Protein AF-A0A730X671-F1 (afdb_monomer_lite)

Organism: NCBI:txid224729

Structure (mmCIF, N/CA/C/O backbone):
data_AF-A0A730X671-F1
#
_entry.id   AF-A0A730X671-F1
#
loop_
_atom_site.group_PDB
_atom_site.id
_atom_site.type_symbol
_atom_site.label_atom_id
_atom_site.label_alt_id
_atom_site.label_comp_id
_atom_site.label_asym_id
_atom_site.label_entity_id
_atom_site.label_seq_id
_atom_site.pdbx_PDB_ins_code
_atom_site.Cartn_x
_atom_site.Cartn_y
_atom_site.Cartn_z
_atom_site.occupancy
_atom_site.B_iso_or_equiv
_atom_site.auth_seq_id
_atom_site.auth_comp_id
_atom_site.auth_asym_id
_atom_site.auth_atom_id
_atom_site.pdbx_PDB_model_num
ATOM 1 N N . MET A 1 1 ? 26.722 6.574 15.646 1.00 38.06 1 MET A N 1
ATOM 2 C CA . MET A 1 1 ? 25.380 6.967 16.122 1.00 38.06 1 MET A CA 1
ATOM 3 C C . MET A 1 1 ? 24.546 7.171 14.875 1.00 38.06 1 MET A C 1
ATOM 5 O O . MET A 1 1 ? 24.986 7.935 14.029 1.00 38.06 1 MET A O 1
ATOM 9 N N . ALA A 1 2 ? 23.473 6.404 14.680 1.00 45.44 2 ALA A N 1
ATOM 10 C CA . ALA A 1 2 ? 22.558 6.661 13.570 1.00 45.44 2 ALA A CA 1
ATOM 11 C C . ALA A 1 2 ? 21.804 7.958 13.884 1.00 45.44 2 ALA A C 1
ATOM 13 O O . ALA A 1 2 ? 21.352 8.116 15.020 1.00 45.44 2 ALA A O 1
ATOM 14 N N . ASP A 1 3 ? 21.725 8.879 12.923 1.00 49.62 3 ASP A N 1
ATOM 15 C CA . ASP A 1 3 ? 20.911 10.082 13.078 1.00 49.62 3 ASP A CA 1
ATOM 16 C C . ASP A 1 3 ? 19.475 9.681 13.447 1.00 49.62 3 ASP A C 1
ATOM 18 O O . ASP A 1 3 ? 18.953 8.701 12.899 1.00 49.62 3 ASP A O 1
ATOM 22 N N . PRO A 1 4 ? 18.834 10.389 14.393 1.00 60.22 4 PRO A N 1
ATOM 23 C CA . PRO A 1 4 ? 17.465 10.091 14.773 1.00 60.22 4 PRO A CA 1
ATOM 24 C C . PRO A 1 4 ? 16.571 10.195 13.537 1.00 60.22 4 PRO A C 1
ATOM 26 O O . PRO A 1 4 ? 16.551 11.207 12.836 1.00 60.22 4 PRO A O 1
ATOM 29 N N . PHE A 1 5 ? 15.851 9.112 13.256 1.00 73.19 5 PHE A N 1
ATOM 30 C CA . PHE A 1 5 ? 14.970 9.037 12.105 1.00 73.19 5 PHE A CA 1
ATOM 31 C C . PHE A 1 5 ? 13.842 10.070 12.235 1.00 73.19 5 PHE A C 1
ATOM 33 O O . PHE A 1 5 ? 13.062 10.024 13.188 1.00 73.19 5 PHE A O 1
ATOM 40 N N . ASN A 1 6 ? 13.767 11.014 11.291 1.00 85.38 6 ASN A N 1
ATOM 41 C CA . ASN A 1 6 ? 12.773 12.082 11.322 1.00 85.38 6 ASN A CA 1
ATOM 42 C C . ASN A 1 6 ? 11.422 11.589 10.777 1.00 85.38 6 ASN A C 1
ATOM 44 O O . ASN A 1 6 ? 11.300 11.257 9.599 1.00 85.38 6 ASN A O 1
ATOM 48 N N . LEU A 1 7 ? 10.410 11.572 11.647 1.00 89.50 7 LEU A N 1
ATOM 49 C CA . LEU A 1 7 ? 9.032 11.181 11.331 1.00 89.50 7 LEU A CA 1
ATOM 50 C C . LEU A 1 7 ? 8.119 12.367 10.980 1.00 89.50 7 LEU A C 1
ATOM 52 O O . LEU A 1 7 ? 6.929 12.173 10.729 1.00 89.50 7 LEU A O 1
ATOM 56 N N . GLN A 1 8 ? 8.643 13.591 10.966 1.00 91.00 8 GLN A N 1
ATOM 57 C CA . GLN A 1 8 ? 7.888 14.769 10.548 1.00 91.00 8 GLN A CA 1
ATOM 58 C C . GLN A 1 8 ? 7.665 14.756 9.034 1.00 91.00 8 GLN A C 1
ATOM 60 O O . GLN A 1 8 ? 8.547 14.380 8.259 1.00 91.00 8 GLN A O 1
ATOM 65 N N . THR A 1 9 ? 6.488 15.201 8.598 1.00 89.94 9 THR A N 1
ATOM 66 C CA . THR A 1 9 ? 6.191 15.359 7.173 1.00 89.94 9 THR A CA 1
ATOM 67 C C . THR A 1 9 ? 5.268 16.543 6.912 1.00 89.94 9 THR A C 1
ATOM 69 O O . THR A 1 9 ? 4.310 16.777 7.647 1.00 89.94 9 THR A O 1
ATOM 72 N N . ASP A 1 10 ? 5.513 17.238 5.803 1.00 89.62 10 ASP A N 1
ATOM 73 C CA . ASP A 1 10 ? 4.579 18.206 5.214 1.00 89.62 10 ASP A CA 1
ATOM 74 C C . ASP A 1 10 ? 3.848 17.621 3.987 1.00 89.62 10 ASP A C 1
ATOM 76 O O . ASP A 1 10 ? 3.115 18.316 3.277 1.00 89.62 10 ASP A O 1
ATOM 80 N N . VAL A 1 11 ? 4.035 16.324 3.707 1.00 91.81 11 VAL A N 1
ATOM 81 C CA . VAL A 1 11 ? 3.381 15.643 2.585 1.00 91.81 11 VAL A CA 1
ATOM 82 C C . VAL A 1 11 ? 1.897 15.464 2.887 1.00 91.81 11 VAL A C 1
ATOM 84 O O . VAL A 1 11 ? 1.502 14.628 3.698 1.00 91.81 11 VAL A O 1
ATOM 87 N N . VAL A 1 12 ? 1.063 16.222 2.174 1.00 93.00 12 VAL A N 1
ATOM 88 C CA . VAL A 1 12 ? -0.398 16.094 2.245 1.00 93.00 12 VAL A CA 1
ATOM 89 C C . VAL A 1 12 ? -0.876 14.890 1.444 1.00 93.00 12 VAL A C 1
ATOM 91 O O . VAL A 1 12 ? -1.649 14.090 1.948 1.00 93.00 12 VAL A O 1
ATOM 94 N N . ARG A 1 13 ? -0.433 14.740 0.195 1.00 95.81 13 ARG A N 1
ATOM 95 C CA . ARG A 1 13 ? -0.904 13.682 -0.709 1.00 95.81 13 ARG A CA 1
ATOM 96 C C . ARG A 1 13 ? -0.071 12.420 -0.521 1.00 95.81 13 ARG A C 1
ATOM 98 O O . ARG A 1 13 ? 1.065 12.385 -0.979 1.00 95.81 13 ARG A O 1
ATOM 105 N N . GLN A 1 14 ? -0.644 11.409 0.118 1.00 96.31 14 GLN A N 1
ATOM 106 C CA . GLN A 1 14 ? 0.055 10.180 0.491 1.00 96.31 14 GLN A CA 1
ATOM 107 C C . GLN A 1 14 ? -0.528 8.985 -0.261 1.00 96.31 14 GLN A C 1
ATOM 109 O O . GLN A 1 14 ? -1.747 8.847 -0.390 1.00 96.31 14 GLN A O 1
ATOM 114 N N . HIS A 1 15 ? 0.343 8.128 -0.788 1.00 97.12 15 HIS A N 1
ATOM 115 C CA . HIS A 1 15 ? -0.049 6.986 -1.614 1.00 97.12 15 HIS A CA 1
ATOM 116 C C . HIS A 1 15 ? -0.296 5.738 -0.758 1.00 97.12 15 HIS A C 1
ATOM 118 O O . HIS A 1 15 ? 0.513 5.387 0.104 1.00 97.12 15 HIS A O 1
ATOM 124 N N . THR A 1 16 ? -1.390 5.019 -1.020 1.00 96.94 16 THR A N 1
ATOM 125 C CA . THR A 1 16 ? -1.624 3.670 -0.474 1.00 96.94 16 THR A CA 1
ATOM 126 C C . THR A 1 16 ? -1.005 2.579 -1.334 1.00 96.94 16 THR A C 1
ATOM 128 O O . THR A 1 16 ? -0.690 1.507 -0.821 1.00 96.94 16 THR A O 1
ATOM 131 N N . VAL A 1 17 ? -0.754 2.865 -2.615 1.00 97.19 17 VAL A N 1
ATOM 132 C CA . VAL A 1 17 ? 0.096 2.056 -3.491 1.00 97.19 17 VAL A CA 1
ATOM 133 C C . VAL A 1 17 ? 1.206 2.945 -4.072 1.00 97.19 17 VAL A C 1
ATOM 135 O O . VAL A 1 17 ? 0.905 3.935 -4.741 1.00 97.19 17 VAL A O 1
ATOM 138 N N . PRO A 1 18 ? 2.492 2.625 -3.844 1.00 96.56 18 PRO A N 1
ATOM 139 C CA . PRO A 1 18 ? 3.619 3.442 -4.260 1.00 96.56 18 PRO A CA 1
ATOM 140 C C . PRO A 1 18 ? 3.627 3.737 -5.752 1.00 96.56 18 PRO A C 1
ATOM 142 O O . PRO A 1 18 ? 3.429 2.860 -6.599 1.00 96.56 18 PRO A O 1
ATOM 145 N N . ARG A 1 19 ? 3.992 4.973 -6.091 1.00 95.06 19 ARG A N 1
ATOM 146 C CA . ARG A 1 19 ? 4.094 5.421 -7.485 1.00 95.06 19 ARG A CA 1
ATOM 147 C C . ARG A 1 19 ? 5.056 4.577 -8.308 1.00 95.06 19 ARG A C 1
ATOM 149 O O . ARG A 1 19 ? 4.812 4.376 -9.495 1.00 95.06 19 ARG A O 1
ATOM 156 N N . PHE A 1 20 ? 6.158 4.115 -7.711 1.00 95.00 20 PHE A N 1
ATOM 157 C CA . PHE A 1 20 ? 7.135 3.298 -8.431 1.00 95.00 20 PHE A CA 1
ATOM 158 C C . PHE A 1 20 ? 6.507 1.979 -8.904 1.00 95.00 20 PHE A C 1
ATOM 160 O O . PHE A 1 20 ? 6.737 1.586 -10.042 1.00 95.00 20 PHE A O 1
ATOM 167 N N . LEU A 1 21 ? 5.639 1.369 -8.088 1.00 95.56 21 LEU A N 1
ATOM 168 C CA . LEU A 1 21 ? 4.920 0.153 -8.448 1.00 95.56 21 LEU A CA 1
ATOM 169 C C . LEU A 1 21 ? 3.882 0.435 -9.542 1.00 95.56 21 LEU A C 1
ATOM 171 O O . LEU A 1 21 ? 3.854 -0.243 -10.566 1.00 95.56 21 LEU A O 1
ATOM 175 N N . LEU A 1 22 ? 3.077 1.488 -9.368 1.00 95.69 22 LEU A N 1
ATOM 176 C CA . LEU A 1 22 ? 2.021 1.863 -10.315 1.00 95.69 22 LEU A CA 1
ATOM 177 C C . LEU A 1 22 ? 2.549 2.199 -11.716 1.00 95.69 22 LEU A C 1
ATOM 179 O O . LEU A 1 22 ? 1.872 1.943 -12.710 1.00 95.69 22 LEU A O 1
ATOM 183 N N . LYS A 1 23 ? 3.768 2.739 -11.828 1.00 93.88 23 LYS A N 1
ATOM 184 C CA . LYS A 1 23 ? 4.395 3.039 -13.126 1.00 93.88 23 LYS A CA 1
ATOM 185 C C . LYS A 1 23 ? 4.545 1.801 -14.017 1.00 93.88 23 LYS A C 1
ATOM 187 O O . LYS A 1 23 ? 4.442 1.941 -15.233 1.00 93.88 23 LYS A O 1
ATOM 192 N N . HIS A 1 24 ? 4.708 0.607 -13.448 1.00 92.31 24 HIS A N 1
ATOM 193 C CA . HIS A 1 24 ? 4.802 -0.637 -14.223 1.00 92.31 24 HIS A CA 1
ATOM 194 C C . HIS A 1 24 ? 3.478 -1.056 -14.880 1.00 92.31 24 HIS A C 1
ATOM 196 O O . HIS A 1 24 ? 3.492 -1.839 -15.823 1.00 92.31 24 HIS A O 1
ATOM 202 N N . PHE A 1 25 ? 2.352 -0.498 -14.432 1.00 93.00 25 PHE A N 1
ATOM 203 C CA . PHE A 1 25 ? 1.018 -0.736 -14.996 1.00 93.00 25 PHE A CA 1
ATOM 204 C C . PHE A 1 25 ? 0.551 0.403 -15.905 1.00 93.00 25 PHE A C 1
ATOM 206 O O . PHE A 1 25 ? -0.582 0.403 -16.388 1.00 93.00 25 PHE A O 1
ATOM 213 N N . SER A 1 26 ? 1.402 1.408 -16.109 1.00 93.12 26 SER A N 1
ATOM 214 C CA . SER A 1 26 ? 1.045 2.606 -16.850 1.00 93.12 26 SER A CA 1
ATOM 215 C C . SER A 1 26 ? 1.433 2.521 -18.321 1.00 93.12 26 SER A C 1
ATOM 217 O O . SER A 1 26 ? 2.448 1.937 -18.692 1.00 93.12 26 SER A O 1
ATOM 219 N N . THR A 1 27 ? 0.600 3.120 -19.165 1.00 89.69 27 THR A N 1
ATOM 220 C CA . THR A 1 27 ? 0.844 3.267 -20.601 1.00 89.69 27 THR A CA 1
ATOM 221 C C . THR A 1 27 ? 1.299 4.691 -20.920 1.00 89.69 27 THR A C 1
ATOM 223 O O . THR A 1 27 ? 0.815 5.631 -20.271 1.00 89.69 27 THR A O 1
ATOM 226 N N . PRO A 1 28 ? 2.136 4.893 -21.955 1.00 85.00 28 PRO A N 1
ATOM 227 C CA . PRO A 1 28 ? 2.472 6.229 -22.433 1.00 85.00 28 PRO A CA 1
ATOM 228 C C . PRO A 1 28 ? 1.210 7.044 -22.758 1.00 85.00 28 PRO A C 1
ATOM 230 O O . PRO A 1 28 ? 0.349 6.612 -23.523 1.00 85.00 28 PRO A O 1
ATOM 233 N N . GLY A 1 29 ? 1.082 8.227 -22.157 1.00 75.75 29 GLY A N 1
ATOM 234 C CA . GLY A 1 29 ? 0.035 9.197 -22.467 1.00 75.75 29 GLY A CA 1
ATOM 235 C C . GLY A 1 29 ? 0.514 10.281 -23.438 1.00 75.75 29 GLY A C 1
ATOM 236 O O . GLY A 1 29 ? 1.534 10.149 -24.109 1.00 75.75 29 GLY A O 1
ATOM 237 N N . LYS A 1 30 ? -0.212 11.407 -23.502 1.00 69.75 30 LYS A N 1
ATOM 238 C CA . LYS A 1 30 ? 0.247 12.586 -24.257 1.00 69.75 30 LYS A CA 1
ATOM 239 C C . LYS A 1 30 ? 1.490 13.191 -23.584 1.00 69.75 30 LYS A C 1
ATOM 241 O O . LYS A 1 30 ? 1.425 13.612 -22.426 1.00 69.75 30 LYS A O 1
ATOM 246 N N . GLY A 1 31 ? 2.597 13.284 -24.323 1.00 72.56 31 GLY A N 1
ATOM 247 C CA . GLY A 1 31 ? 3.866 13.834 -23.835 1.00 72.56 31 GLY A CA 1
ATOM 248 C C . GLY A 1 31 ? 4.578 12.897 -22.850 1.00 72.56 31 GLY A C 1
ATOM 249 O O . GLY A 1 31 ? 4.605 11.690 -23.047 1.00 72.56 31 GLY A O 1
ATOM 250 N N . LYS A 1 32 ? 5.154 13.448 -21.772 1.00 66.81 32 LYS A N 1
ATOM 251 C CA . LYS A 1 32 ? 5.876 12.669 -20.739 1.00 66.81 32 LYS A CA 1
ATOM 252 C C . LYS A 1 32 ? 4.963 12.027 -19.680 1.00 66.81 32 LYS A C 1
ATOM 254 O O . LYS A 1 32 ? 5.459 11.379 -18.762 1.00 66.81 32 LYS A O 1
ATOM 259 N N . ARG A 1 33 ? 3.645 12.247 -19.747 1.00 78.38 33 ARG A N 1
ATOM 260 C CA . ARG A 1 33 ? 2.709 11.780 -18.715 1.00 78.38 33 ARG A CA 1
ATOM 261 C C . ARG A 1 33 ? 2.331 10.322 -18.944 1.00 78.38 33 ARG A C 1
ATOM 263 O O . ARG A 1 33 ? 1.846 9.973 -20.014 1.00 78.38 33 ARG A O 1
ATOM 270 N N . GLN A 1 34 ? 2.503 9.508 -17.912 1.00 88.94 34 GLN A N 1
ATOM 271 C CA . GLN A 1 34 ? 2.020 8.133 -17.865 1.00 88.94 34 GLN A CA 1
ATOM 272 C C . GLN A 1 34 ? 0.527 8.104 -17.516 1.00 88.94 34 GLN A C 1
ATOM 274 O O . GLN A 1 34 ? 0.051 8.941 -16.744 1.00 88.94 34 GLN A O 1
ATOM 279 N N . ARG A 1 35 ? -0.216 7.151 -18.085 1.00 93.25 35 ARG A N 1
ATOM 280 C CA . ARG A 1 35 ? -1.648 6.957 -17.826 1.00 93.25 35 ARG A CA 1
ATOM 281 C C . ARG A 1 35 ? -1.941 5.568 -17.293 1.00 93.25 35 ARG A C 1
ATOM 283 O O . ARG A 1 35 ? -1.386 4.588 -17.775 1.00 93.25 35 ARG A O 1
ATOM 290 N N . LEU A 1 36 ? -2.863 5.514 -16.344 1.00 94.38 36 LEU A N 1
ATOM 291 C CA . LEU A 1 36 ? -3.504 4.304 -15.852 1.00 94.38 36 LEU A CA 1
ATOM 292 C C . LEU A 1 36 ? -4.968 4.322 -16.283 1.00 94.38 36 LEU A C 1
ATOM 294 O O . LEU A 1 36 ? -5.596 5.383 -16.317 1.00 94.38 36 LEU A O 1
ATOM 298 N N . TYR A 1 37 ? -5.512 3.146 -16.570 1.00 94.12 37 TYR A N 1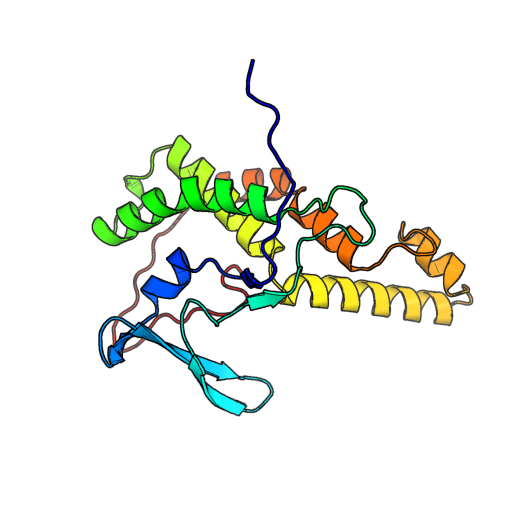
ATOM 299 C CA . TYR A 1 37 ? -6.940 2.954 -16.793 1.00 94.12 37 TYR A CA 1
ATOM 300 C C . TYR A 1 37 ? -7.470 2.100 -15.649 1.00 94.12 37 TYR A C 1
ATOM 302 O O . TYR A 1 37 ? -7.115 0.932 -15.525 1.00 94.12 37 TYR A O 1
ATOM 310 N N . ALA A 1 38 ? -8.260 2.722 -14.782 1.00 94.56 38 ALA A N 1
ATOM 311 C CA . ALA A 1 38 ? -8.816 2.098 -13.594 1.00 94.56 38 ALA A CA 1
ATOM 312 C C . ALA A 1 38 ? -10.284 1.736 -13.826 1.00 9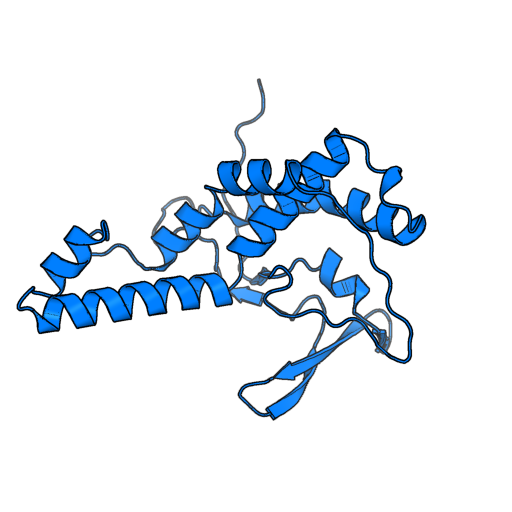4.56 38 ALA A C 1
ATOM 314 O O . ALA A 1 38 ? -10.993 2.407 -14.581 1.00 94.56 38 ALA A O 1
ATOM 315 N N . PHE A 1 39 ? -10.736 0.680 -13.157 1.00 95.81 39 PHE A N 1
ATOM 316 C CA . PHE A 1 39 ? -12.130 0.261 -13.145 1.00 95.81 39 PHE A CA 1
ATOM 317 C C . PHE A 1 39 ? -12.668 0.343 -11.720 1.00 95.81 39 PHE A C 1
ATOM 319 O O . PHE A 1 39 ? -12.191 -0.352 -10.823 1.00 95.81 39 PHE A O 1
ATOM 326 N N . ASP A 1 40 ? -13.652 1.211 -11.517 1.00 94.38 40 ASP A N 1
ATOM 327 C CA . ASP A 1 40 ? -14.377 1.321 -10.260 1.00 94.38 40 ASP A CA 1
ATOM 328 C C . ASP A 1 40 ? -15.421 0.201 -10.202 1.00 94.38 40 ASP A C 1
ATOM 330 O O . ASP A 1 40 ? -16.418 0.229 -10.927 1.00 94.38 40 ASP A O 1
ATOM 334 N N . LYS A 1 41 ? -15.176 -0.796 -9.345 1.00 93.12 41 LYS A N 1
ATOM 335 C CA . LYS A 1 41 ? -16.077 -1.942 -9.168 1.00 93.12 41 LYS A CA 1
ATOM 336 C C . LYS A 1 41 ? -17.422 -1.546 -8.556 1.00 93.12 41 LYS A C 1
ATOM 338 O O . LYS A 1 41 ? -18.411 -2.203 -8.856 1.00 93.12 41 LYS A O 1
ATOM 343 N N . ALA A 1 42 ? -17.463 -0.516 -7.711 1.00 91.62 42 ALA A N 1
ATOM 344 C CA . ALA A 1 42 ? -18.686 -0.086 -7.038 1.00 91.62 42 ALA A CA 1
ATOM 345 C C . ALA A 1 42 ? -19.575 0.732 -7.983 1.00 91.62 42 ALA A C 1
ATOM 347 O O . ALA A 1 42 ? -20.776 0.494 -8.065 1.00 91.62 42 ALA A O 1
ATOM 348 N N . ALA A 1 43 ? -18.980 1.655 -8.744 1.00 94.38 43 ALA A N 1
ATOM 349 C CA . ALA A 1 43 ? -19.702 2.468 -9.725 1.00 94.38 43 ALA A CA 1
ATOM 350 C C . ALA A 1 43 ? -19.865 1.788 -11.099 1.00 94.38 43 ALA A C 1
ATOM 352 O O . ALA A 1 43 ? -20.532 2.336 -11.975 1.00 94.38 43 ALA A O 1
ATOM 353 N N . GLY A 1 44 ? -19.225 0.636 -11.321 1.00 96.56 44 GLY A N 1
ATOM 354 C CA . GLY A 1 44 ? -19.287 -0.114 -12.578 1.00 96.56 44 GLY A CA 1
ATOM 355 C C . GLY A 1 44 ? -18.713 0.637 -13.783 1.00 96.56 44 GLY A C 1
ATOM 356 O O . GLY A 1 44 ? -19.168 0.425 -14.907 1.00 96.56 44 GLY A O 1
ATOM 357 N N . ARG A 1 45 ? -17.744 1.543 -13.577 1.00 96.69 45 ARG A N 1
ATOM 358 C CA . ARG A 1 45 ? -17.237 2.437 -14.635 1.00 96.69 45 ARG A CA 1
ATOM 359 C C . ARG A 1 45 ? -15.718 2.436 -14.751 1.00 96.69 45 ARG A C 1
ATOM 361 O O . ARG A 1 45 ? -14.996 2.418 -13.756 1.00 96.69 45 ARG A O 1
ATOM 368 N N . ALA A 1 46 ? -15.235 2.552 -15.986 1.00 96.19 46 ALA A N 1
ATOM 369 C CA . ALA A 1 46 ? -13.826 2.791 -16.276 1.00 96.19 46 ALA A CA 1
ATOM 370 C C . ALA A 1 46 ? -13.503 4.294 -16.265 1.00 96.19 46 ALA A C 1
ATOM 372 O O . ALA A 1 46 ? -14.320 5.123 -16.672 1.00 96.19 46 ALA A O 1
ATOM 373 N N . TYR A 1 47 ? -12.299 4.656 -15.828 1.00 95.00 47 TYR A N 1
ATOM 374 C CA . TYR A 1 47 ? -11.791 6.025 -15.887 1.00 95.00 47 TYR A CA 1
ATOM 375 C C . TYR A 1 47 ? -10.270 6.048 -16.060 1.00 95.00 47 TYR A C 1
ATOM 377 O O . TYR A 1 47 ? -9.563 5.108 -15.701 1.00 95.00 47 TYR A O 1
ATOM 385 N N . ALA A 1 48 ? -9.754 7.138 -16.627 1.00 93.69 48 ALA A N 1
ATOM 386 C CA . ALA A 1 48 ? -8.317 7.357 -16.745 1.00 93.69 48 ALA A CA 1
ATOM 387 C C . ALA A 1 48 ? -7.787 8.113 -15.518 1.00 93.69 48 ALA A C 1
ATOM 389 O O . ALA A 1 48 ? -8.422 9.051 -15.039 1.00 93.69 48 ALA A O 1
ATOM 390 N N . THR A 1 49 ? -6.605 7.734 -15.043 1.00 94.19 49 THR A N 1
ATOM 391 C CA . THR A 1 49 ? -5.875 8.406 -13.959 1.00 94.19 49 THR A CA 1
ATOM 392 C C . THR A 1 49 ? -4.367 8.380 -14.243 1.00 94.19 49 THR A C 1
ATOM 394 O O . THR A 1 49 ? -3.931 7.954 -15.318 1.00 94.19 49 THR A O 1
ATOM 397 N N . THR A 1 50 ? -3.550 8.870 -13.318 1.00 94.44 50 THR A N 1
ATOM 398 C CA . THR A 1 50 ? -2.085 8.858 -13.404 1.00 94.44 50 THR A CA 1
ATOM 399 C C . THR A 1 50 ? -1.497 8.118 -12.201 1.00 94.44 50 THR A C 1
ATOM 401 O O . THR A 1 50 ? -2.155 8.042 -11.164 1.00 94.44 50 THR A O 1
ATOM 404 N N . PRO A 1 51 ? -0.259 7.598 -12.279 1.00 94.31 51 PRO A N 1
ATOM 405 C CA . PRO A 1 51 ? 0.426 7.075 -11.096 1.00 94.31 51 PRO A CA 1
ATOM 406 C C . PRO A 1 51 ? 0.546 8.102 -9.960 1.00 94.31 51 PRO A C 1
ATOM 408 O O . PRO A 1 51 ? 0.557 7.718 -8.798 1.00 94.31 51 PRO A O 1
ATOM 411 N N . ASP A 1 52 ? 0.617 9.400 -10.276 1.00 93.38 52 ASP A N 1
ATOM 412 C CA . ASP A 1 52 ? 0.697 10.462 -9.267 1.00 93.38 52 ASP A CA 1
ATOM 413 C C . ASP A 1 52 ? -0.641 10.703 -8.551 1.00 93.38 52 ASP A C 1
ATOM 415 O O . ASP A 1 52 ? -0.634 11.128 -7.399 1.00 93.38 52 ASP A O 1
ATOM 419 N N . ASP A 1 53 ? -1.774 10.396 -9.191 1.00 94.31 53 ASP A N 1
ATOM 420 C CA . ASP A 1 53 ? -3.115 10.651 -8.650 1.00 94.31 53 ASP A CA 1
ATOM 421 C C . ASP A 1 53 ? -3.847 9.397 -8.159 1.00 94.31 53 ASP A C 1
ATOM 423 O O . ASP A 1 53 ? -4.765 9.491 -7.344 1.00 94.31 53 ASP A O 1
ATOM 427 N N . ALA A 1 54 ? -3.454 8.218 -8.632 1.00 93.69 54 ALA A N 1
ATOM 428 C CA . ALA A 1 54 ? -4.063 6.960 -8.235 1.00 93.69 54 ALA A CA 1
ATOM 429 C C . ALA A 1 54 ? -3.711 6.593 -6.789 1.00 93.69 54 ALA A C 1
ATOM 431 O O . ALA A 1 54 ? -2.569 6.740 -6.357 1.00 93.69 54 ALA A O 1
ATOM 432 N N . THR A 1 55 ? -4.684 6.036 -6.061 1.00 93.56 55 THR A N 1
ATOM 433 C CA . THR A 1 55 ? -4.501 5.510 -4.693 1.00 93.56 55 THR A CA 1
ATOM 434 C C . THR A 1 55 ? -3.986 6.554 -3.688 1.00 93.56 55 THR A C 1
ATOM 436 O O . THR A 1 55 ? -3.294 6.223 -2.731 1.00 93.56 55 THR A O 1
ATOM 439 N N . VAL A 1 56 ? -4.303 7.833 -3.910 1.00 95.88 56 VAL A N 1
ATOM 440 C CA . VAL A 1 56 ? -3.887 8.938 -3.036 1.00 95.88 56 VAL A CA 1
ATOM 441 C C . VAL A 1 56 ? -4.952 9.245 -1.995 1.00 95.88 56 VAL A C 1
ATOM 443 O O . VAL A 1 56 ? -6.140 9.325 -2.312 1.00 95.88 56 VAL A O 1
ATOM 446 N N . ARG A 1 57 ? -4.509 9.501 -0.764 1.00 94.75 57 ARG A N 1
ATOM 447 C CA . ARG A 1 57 ? -5.322 10.035 0.329 1.00 94.75 57 ARG A CA 1
ATOM 448 C C . ARG A 1 57 ? -4.588 11.172 1.026 1.00 94.75 57 ARG A C 1
ATOM 450 O O . ARG A 1 57 ? -3.361 11.176 1.103 1.00 94.75 57 ARG A O 1
ATOM 457 N N . ASN A 1 58 ? -5.341 12.157 1.504 1.00 94.62 58 ASN A N 1
ATOM 458 C CA . ASN A 1 58 ? -4.755 13.300 2.194 1.00 94.62 58 ASN A CA 1
ATOM 459 C C . ASN A 1 58 ? -4.426 12.928 3.643 1.00 94.62 58 ASN A C 1
ATOM 461 O O . ASN A 1 58 ? -5.292 12.392 4.332 1.00 94.62 58 ASN A O 1
ATOM 465 N N . THR A 1 59 ? -3.191 13.209 4.076 1.00 92.62 59 THR A N 1
ATOM 466 C CA . THR A 1 59 ? -2.694 13.065 5.460 1.00 92.62 59 THR A CA 1
ATOM 467 C C . THR A 1 59 ? -3.047 11.715 6.097 1.00 92.62 59 THR A C 1
ATOM 469 O O . THR A 1 59 ? -3.368 11.628 7.281 1.00 92.62 59 THR A O 1
ATOM 472 N N . PHE A 1 60 ? -3.042 10.657 5.284 1.00 94.44 60 PHE A N 1
ATOM 473 C CA . PHE A 1 60 ? -3.596 9.349 5.620 1.00 94.44 60 PHE A CA 1
ATOM 474 C C . PHE A 1 60 ? -2.820 8.625 6.723 1.00 94.44 60 PHE A C 1
ATOM 476 O O . PHE A 1 60 ? -3.419 7.988 7.582 1.00 94.44 60 PHE A O 1
ATOM 483 N N . TYR A 1 61 ? -1.500 8.773 6.728 1.00 94.94 61 TYR A N 1
ATOM 484 C CA . TYR A 1 61 ? -0.596 8.163 7.697 1.00 94.94 61 TYR A CA 1
ATOM 485 C C . TYR A 1 61 ? -0.184 9.110 8.826 1.00 94.94 61 TYR A C 1
ATOM 487 O O . TYR A 1 61 ? 0.712 8.779 9.605 1.00 94.94 61 TYR A O 1
ATOM 495 N N . ASN A 1 62 ? -0.783 10.301 8.891 1.00 92.75 62 ASN A N 1
ATOM 496 C CA . ASN A 1 62 ? -0.477 11.278 9.928 1.00 92.75 62 ASN A CA 1
ATOM 497 C C . ASN A 1 62 ? -1.122 10.856 11.246 1.00 92.75 62 ASN A C 1
ATOM 499 O O . ASN A 1 62 ? -2.278 10.426 11.256 1.00 92.75 62 ASN A O 1
ATOM 503 N N . LEU A 1 63 ? -0.376 11.028 12.337 1.00 88.56 63 LEU A N 1
ATOM 504 C CA . LEU A 1 63 ? -0.911 10.939 13.689 1.00 88.56 63 LEU A CA 1
ATOM 505 C C . LEU A 1 63 ? -1.725 12.204 13.952 1.00 88.56 63 LEU A C 1
ATOM 507 O O . LEU A 1 63 ? -1.178 13.312 13.993 1.00 88.56 63 LEU A O 1
ATOM 511 N N . ASP A 1 64 ? -3.039 12.042 14.073 1.00 77.94 64 ASP A N 1
ATOM 512 C CA . ASP A 1 64 ? -3.936 13.177 14.248 1.00 77.94 64 ASP A CA 1
ATOM 513 C C . ASP A 1 64 ? -3.669 13.870 15.590 1.00 77.94 64 ASP A C 1
ATOM 515 O O . ASP A 1 64 ? -3.330 13.239 16.590 1.00 77.94 64 ASP A O 1
ATOM 519 N N . ASN A 1 65 ? -3.788 15.200 15.601 1.00 70.31 65 ASN A N 1
ATOM 520 C CA . ASN A 1 65 ? -3.566 16.056 16.774 1.00 70.31 65 ASN A CA 1
ATOM 521 C C . ASN A 1 65 ? -2.162 15.973 17.413 1.00 70.31 65 ASN A C 1
ATOM 523 O O . ASN A 1 65 ? -1.969 16.479 18.519 1.00 70.31 65 ASN A O 1
ATOM 527 N N . HIS A 1 66 ? -1.162 15.400 16.731 1.00 71.19 66 HIS A N 1
ATOM 528 C CA . HIS A 1 66 ? 0.213 15.410 17.230 1.00 71.19 66 HIS A CA 1
ATOM 529 C C . HIS A 1 66 ? 0.883 16.778 16.977 1.00 71.19 66 HIS A C 1
ATOM 531 O O . HIS A 1 66 ? 0.919 17.223 15.824 1.00 71.19 66 HIS A O 1
ATOM 537 N N . PRO A 1 67 ? 1.469 17.442 17.998 1.00 69.88 67 PRO A N 1
ATOM 538 C CA . PRO A 1 67 ? 2.058 18.781 17.856 1.00 69.88 67 PRO A CA 1
ATOM 539 C C . PRO A 1 67 ? 3.173 18.836 16.802 1.00 69.88 67 PRO A C 1
ATOM 541 O O . PRO A 1 67 ? 3.281 19.805 16.054 1.00 69.88 67 PRO A O 1
ATOM 544 N N . ASP A 1 68 ? 3.944 17.754 16.684 1.00 79.19 68 ASP A N 1
ATOM 545 C CA . ASP A 1 68 ? 5.104 17.680 15.790 1.00 79.19 68 ASP A CA 1
ATOM 546 C C . ASP A 1 68 ? 4.798 17.207 14.356 1.00 79.19 68 ASP A C 1
ATOM 548 O O . ASP A 1 68 ? 5.727 16.866 13.632 1.00 79.19 68 ASP A O 1
ATOM 552 N N . ARG A 1 69 ? 3.526 17.143 13.920 1.00 82.44 69 ARG A N 1
ATOM 553 C CA . ARG A 1 69 ? 3.143 16.665 12.564 1.00 82.44 69 ARG A CA 1
ATOM 554 C C . ARG A 1 69 ? 3.762 15.307 12.191 1.00 82.44 69 ARG A C 1
ATOM 556 O O . ARG A 1 69 ? 4.253 15.104 11.077 1.00 82.44 69 ARG A O 1
ATOM 563 N N . LEU A 1 70 ? 3.759 14.376 13.141 1.00 90.25 70 LEU A N 1
ATOM 564 C CA . LEU A 1 70 ? 4.323 13.047 12.929 1.00 90.25 70 LEU A CA 1
ATOM 565 C C . LEU A 1 70 ? 3.469 12.225 11.960 1.00 90.25 70 LEU A C 1
ATOM 567 O O . LEU A 1 70 ? 2.238 12.294 11.960 1.00 90.25 70 LEU A O 1
ATOM 571 N N . SER A 1 71 ? 4.137 11.415 11.148 1.00 93.56 71 SER A N 1
ATOM 572 C CA . SER A 1 71 ? 3.507 10.542 10.166 1.00 93.56 71 SER A CA 1
ATOM 573 C C . SER A 1 71 ? 4.330 9.286 9.939 1.00 93.56 71 SER A C 1
ATOM 575 O O . SER A 1 71 ? 5.549 9.290 10.107 1.00 93.56 71 SER A O 1
ATOM 577 N N . LEU A 1 72 ? 3.674 8.214 9.497 1.00 94.88 72 LEU A N 1
ATOM 578 C CA . LEU A 1 72 ? 4.377 7.026 9.011 1.00 94.88 72 LEU A CA 1
ATOM 579 C C . LEU A 1 72 ? 4.855 7.178 7.557 1.00 94.88 72 LEU A C 1
ATOM 581 O O . LEU A 1 72 ? 5.618 6.338 7.091 1.00 94.88 72 LEU A O 1
ATOM 585 N N . GLU A 1 73 ? 4.482 8.251 6.849 1.00 95.06 73 GLU A N 1
ATOM 586 C CA . GLU A 1 73 ? 4.902 8.497 5.460 1.00 95.06 73 GLU A CA 1
ATOM 587 C C . GLU A 1 73 ? 6.435 8.440 5.260 1.00 95.06 73 GLU A C 1
ATOM 589 O O . GLU A 1 73 ? 6.877 7.725 4.356 1.00 95.06 73 GLU A O 1
ATOM 594 N N . PRO A 1 74 ? 7.285 9.082 6.096 1.00 94.88 74 PRO A N 1
ATOM 595 C CA . PRO A 1 74 ? 8.738 8.961 5.950 1.00 94.88 74 PRO A CA 1
ATOM 596 C C . PRO A 1 74 ? 9.232 7.515 6.086 1.00 94.88 74 PRO A C 1
ATOM 598 O O . PRO A 1 74 ? 10.121 7.088 5.347 1.00 94.88 74 PRO A O 1
ATOM 601 N N . LEU A 1 75 ? 8.649 6.743 7.013 1.00 94.69 75 LEU A N 1
ATOM 602 C CA . LEU A 1 75 ? 9.014 5.343 7.247 1.00 94.69 75 LEU A CA 1
ATOM 603 C C . LEU A 1 75 ? 8.674 4.476 6.029 1.00 94.69 75 LEU A C 1
ATOM 605 O O . LEU A 1 75 ? 9.492 3.669 5.586 1.00 94.69 75 LEU A O 1
ATOM 609 N N . LEU A 1 76 ? 7.486 4.684 5.454 1.00 96.00 76 LEU A N 1
ATOM 610 C CA . LEU A 1 76 ? 7.057 4.015 4.227 1.00 96.00 76 LEU A CA 1
ATOM 611 C C . LEU A 1 76 ? 8.017 4.321 3.070 1.00 96.00 76 LEU A C 1
ATOM 613 O O . LEU A 1 76 ? 8.401 3.407 2.341 1.00 96.00 76 LEU A O 1
ATOM 617 N N . GLY A 1 77 ? 8.484 5.568 2.966 1.00 95.56 77 GLY A N 1
ATOM 618 C CA . GLY A 1 77 ? 9.495 5.979 1.993 1.00 95.56 77 GLY A CA 1
ATOM 619 C C . GLY A 1 77 ? 10.803 5.182 2.077 1.00 95.56 77 GLY A C 1
ATOM 620 O O . GLY A 1 77 ? 11.378 4.859 1.037 1.00 95.56 77 GLY A O 1
ATOM 621 N N . ILE A 1 78 ? 11.255 4.792 3.278 1.00 95.25 78 ILE A N 1
ATOM 622 C CA . ILE A 1 78 ? 12.447 3.936 3.428 1.00 95.25 78 ILE A CA 1
ATOM 623 C C . ILE A 1 78 ? 12.203 2.545 2.839 1.00 95.25 78 ILE A C 1
ATOM 625 O O . ILE A 1 78 ? 13.024 2.036 2.071 1.00 95.25 78 ILE A O 1
ATOM 629 N N . TYR A 1 79 ? 11.078 1.916 3.183 1.00 95.94 79 TYR A N 1
ATOM 630 C CA . TYR A 1 79 ? 10.765 0.580 2.676 1.00 95.94 79 TYR A CA 1
ATOM 631 C C . TYR A 1 79 ? 10.623 0.581 1.150 1.00 95.94 79 TYR A C 1
ATOM 633 O O . TYR A 1 79 ? 11.122 -0.324 0.481 1.00 95.94 79 TYR A O 1
ATOM 641 N N . GLU A 1 80 ? 10.018 1.630 0.588 1.00 97.12 80 GLU A N 1
ATOM 642 C CA . GLU A 1 80 ? 9.944 1.836 -0.860 1.00 97.12 80 GLU A CA 1
ATOM 643 C C . GLU A 1 80 ? 11.334 2.006 -1.489 1.00 97.12 80 GLU A C 1
ATOM 645 O O . GLU A 1 80 ? 11.628 1.367 -2.501 1.00 97.12 80 GLU A O 1
ATOM 650 N N . HIS A 1 81 ? 12.206 2.816 -0.880 1.00 97.19 81 HIS A N 1
ATOM 651 C CA . HIS A 1 81 ? 13.573 3.040 -1.355 1.00 97.19 81 HIS A CA 1
ATOM 652 C C . HIS A 1 81 ? 14.375 1.734 -1.441 1.00 97.19 81 HIS A C 1
ATOM 654 O O . HIS A 1 81 ? 15.091 1.512 -2.417 1.00 97.19 81 HIS A O 1
ATOM 660 N N . HIS A 1 82 ? 14.227 0.846 -0.455 1.00 97.06 82 HIS A N 1
ATOM 661 C CA . HIS A 1 82 ? 14.923 -0.439 -0.443 1.00 97.06 82 HIS A CA 1
ATOM 662 C C . HIS A 1 82 ? 14.321 -1.479 -1.393 1.00 97.06 82 HIS A C 1
ATOM 664 O O . HIS A 1 82 ? 15.073 -2.274 -1.956 1.00 97.06 82 HIS A O 1
ATOM 670 N N . ALA A 1 83 ? 13.001 -1.488 -1.591 1.00 97.50 83 ALA A N 1
ATOM 671 C CA . ALA A 1 83 ? 12.327 -2.492 -2.417 1.00 97.50 83 ALA A CA 1
ATOM 672 C C . ALA A 1 83 ? 12.310 -2.160 -3.915 1.00 97.50 83 ALA A C 1
ATOM 674 O O . ALA A 1 83 ? 12.357 -3.069 -4.745 1.00 97.50 83 ALA A O 1
ATOM 675 N N . ALA A 1 84 ? 12.271 -0.876 -4.282 1.00 97.75 84 ALA A N 1
ATOM 676 C CA . ALA A 1 84 ? 12.239 -0.438 -5.676 1.00 97.75 84 ALA A CA 1
ATOM 677 C C . ALA A 1 84 ? 13.359 -1.037 -6.558 1.00 97.75 84 ALA A C 1
ATOM 679 O O . ALA A 1 84 ? 13.029 -1.571 -7.622 1.00 97.75 84 ALA A O 1
ATOM 680 N N . PRO A 1 85 ? 14.654 -1.015 -6.168 1.00 97.25 85 PRO A N 1
ATOM 681 C CA . PRO A 1 85 ? 15.709 -1.620 -6.984 1.00 97.25 85 PRO A CA 1
ATOM 682 C C . PRO A 1 85 ? 15.573 -3.145 -7.096 1.00 97.25 85 PRO A C 1
ATOM 684 O O . PRO A 1 85 ? 15.830 -3.693 -8.166 1.00 97.25 85 PRO A O 1
ATOM 687 N N . VAL A 1 86 ? 15.106 -3.821 -6.040 1.00 97.69 86 VAL A N 1
ATOM 688 C CA . VAL A 1 86 ? 14.887 -5.278 -6.041 1.00 97.69 86 VAL A CA 1
ATOM 689 C C . VAL A 1 86 ? 13.797 -5.658 -7.043 1.00 97.69 86 VAL A C 1
ATOM 691 O O . VAL A 1 86 ? 13.987 -6.545 -7.875 1.00 97.69 86 VAL A O 1
ATOM 694 N N . ILE A 1 87 ? 12.670 -4.941 -7.026 1.00 96.75 87 ILE A N 1
ATOM 695 C CA . ILE A 1 87 ? 11.570 -5.149 -7.977 1.00 96.75 87 ILE A CA 1
ATOM 696 C C . ILE A 1 87 ? 12.031 -4.849 -9.409 1.00 96.75 87 ILE A C 1
ATOM 698 O O . ILE A 1 87 ? 11.742 -5.624 -10.320 1.00 96.75 87 ILE A O 1
ATOM 702 N N . ALA A 1 88 ? 12.796 -3.776 -9.623 1.00 96.12 88 ALA A N 1
ATOM 703 C CA . ALA A 1 88 ? 13.339 -3.458 -10.941 1.00 96.12 88 ALA A CA 1
ATOM 704 C C . ALA A 1 88 ? 14.266 -4.569 -11.476 1.00 96.12 88 ALA A C 1
ATOM 706 O O . ALA A 1 88 ? 14.154 -4.948 -12.644 1.00 96.12 88 ALA A O 1
ATOM 707 N N . ALA A 1 89 ? 15.131 -5.133 -10.626 1.00 95.81 89 ALA A N 1
ATOM 708 C CA . ALA A 1 89 ? 16.012 -6.241 -10.988 1.00 95.81 89 ALA A CA 1
ATOM 709 C C . ALA A 1 89 ? 15.229 -7.522 -11.322 1.00 95.81 89 ALA A C 1
ATOM 711 O O . ALA A 1 89 ? 15.529 -8.185 -12.318 1.00 95.81 89 ALA A O 1
ATOM 712 N N . LEU A 1 90 ? 14.185 -7.838 -10.547 1.00 95.88 90 LEU A N 1
ATOM 713 C CA . LEU A 1 90 ? 13.288 -8.964 -10.824 1.00 95.88 90 LEU A CA 1
ATOM 714 C C . LEU A 1 90 ? 12.590 -8.823 -12.179 1.00 95.88 90 LEU A C 1
ATOM 716 O O . LEU A 1 90 ? 12.536 -9.786 -12.939 1.00 95.88 90 LEU A O 1
ATOM 720 N N . LEU A 1 91 ? 12.099 -7.627 -12.511 1.00 93.94 91 LEU A N 1
ATOM 721 C CA . LEU A 1 91 ? 11.459 -7.369 -13.803 1.00 93.94 91 LEU A CA 1
ATOM 722 C C . LEU A 1 91 ? 12.452 -7.449 -14.972 1.00 93.94 91 LEU A C 1
ATOM 724 O O . LEU A 1 91 ? 12.096 -7.928 -16.050 1.00 93.94 91 LEU A O 1
ATOM 728 N N . ALA A 1 92 ? 13.694 -7.005 -14.765 1.00 95.50 92 ALA A N 1
ATOM 729 C CA . ALA A 1 92 ? 14.738 -7.044 -15.785 1.00 95.50 92 ALA A CA 1
ATOM 730 C C . ALA A 1 92 ? 15.235 -8.470 -16.064 1.00 95.50 92 ALA A C 1
ATOM 732 O O . ALA A 1 92 ? 15.424 -8.846 -17.219 1.00 95.50 92 ALA A O 1
ATOM 733 N N . HIS A 1 93 ? 15.455 -9.267 -15.016 1.00 95.31 93 HIS A N 1
ATOM 734 C CA . HIS A 1 93 ? 16.041 -10.602 -15.144 1.00 95.31 93 HIS A CA 1
ATOM 735 C C . HIS A 1 93 ? 15.020 -11.728 -15.257 1.00 95.31 93 HIS A C 1
ATOM 737 O O . HIS A 1 93 ? 15.365 -12.787 -15.774 1.00 95.31 93 HIS A O 1
ATOM 743 N N . ARG A 1 94 ? 13.788 -11.509 -14.783 1.00 94.88 94 ARG A N 1
ATOM 744 C CA . ARG A 1 94 ? 12.700 -12.499 -14.780 1.00 94.88 94 ARG A CA 1
ATOM 745 C C . ARG A 1 94 ? 13.091 -13.824 -14.117 1.00 94.88 94 ARG A C 1
ATOM 747 O O . ARG A 1 94 ? 12.636 -14.890 -14.519 1.00 94.88 94 ARG A O 1
ATOM 754 N N . ASP A 1 95 ? 13.944 -13.756 -13.099 1.00 94.94 95 ASP A N 1
ATOM 755 C CA . ASP A 1 95 ? 14.450 -14.926 -12.386 1.00 94.94 95 ASP A CA 1
ATOM 756 C C . ASP A 1 95 ? 14.500 -14.651 -10.884 1.00 94.94 95 ASP A C 1
ATOM 758 O O . ASP A 1 95 ? 15.328 -13.876 -10.404 1.00 94.94 95 ASP A O 1
ATOM 762 N N . ILE A 1 96 ? 13.610 -15.308 -10.139 1.00 95.56 96 ILE A N 1
ATOM 763 C CA . ILE A 1 96 ? 13.501 -15.141 -8.688 1.00 95.56 96 ILE A CA 1
ATOM 764 C C . ILE A 1 96 ? 14.692 -15.718 -7.924 1.00 95.56 96 ILE A C 1
ATOM 766 O O . ILE A 1 96 ? 14.980 -15.280 -6.816 1.00 95.56 96 ILE A O 1
ATOM 770 N N . ARG A 1 97 ? 15.424 -16.665 -8.523 1.00 95.00 97 ARG A N 1
ATOM 771 C CA . ARG A 1 97 ? 16.578 -17.324 -7.888 1.00 95.00 97 ARG A CA 1
ATOM 772 C C . ARG A 1 97 ? 17.777 -16.390 -7.742 1.00 95.00 97 ARG A C 1
ATOM 774 O O . ARG A 1 97 ? 18.741 -16.742 -7.076 1.00 95.00 97 ARG A O 1
ATOM 781 N N . ARG A 1 98 ? 17.735 -15.223 -8.393 1.00 95.12 98 ARG A N 1
ATOM 782 C CA . ARG A 1 98 ? 18.765 -14.186 -8.282 1.00 95.12 98 ARG A CA 1
ATOM 783 C C . ARG A 1 98 ? 18.645 -13.343 -7.018 1.00 95.12 98 ARG A C 1
ATOM 785 O O . ARG A 1 98 ? 19.584 -12.611 -6.733 1.00 95.12 98 ARG A O 1
ATOM 792 N N . LEU A 1 99 ? 17.525 -13.426 -6.297 1.00 96.12 99 LEU A N 1
ATOM 793 C CA . LEU A 1 99 ? 17.366 -12.710 -5.038 1.00 96.12 99 LEU A CA 1
ATOM 794 C C . LEU A 1 99 ? 18.370 -13.229 -4.015 1.00 96.12 99 LEU A C 1
ATOM 796 O O . LEU A 1 99 ? 18.377 -14.413 -3.680 1.00 96.12 99 LEU A O 1
ATOM 800 N N . THR A 1 100 ? 19.181 -12.321 -3.493 1.00 97.25 100 THR A N 1
ATOM 801 C CA . THR A 1 100 ? 19.966 -12.573 -2.284 1.00 97.25 100 THR A CA 1
ATOM 802 C C . THR A 1 100 ? 19.058 -12.632 -1.054 1.00 97.25 100 THR A C 1
ATOM 804 O O . THR A 1 100 ? 17.924 -12.146 -1.079 1.00 97.25 100 THR A O 1
ATOM 807 N N . ASP A 1 101 ? 19.558 -13.182 0.054 1.00 97.06 101 ASP A N 1
ATOM 808 C CA . ASP A 1 101 ? 18.797 -13.243 1.310 1.00 97.06 101 ASP A CA 1
ATOM 809 C C . ASP A 1 101 ? 18.399 -11.848 1.824 1.00 97.06 101 ASP A C 1
ATOM 811 O O . ASP A 1 101 ? 17.282 -11.659 2.308 1.00 97.06 101 ASP A O 1
ATOM 815 N N . ASP A 1 102 ? 19.270 -10.849 1.654 1.00 97.81 102 ASP A N 1
ATOM 816 C CA . ASP A 1 102 ? 18.988 -9.452 2.009 1.00 97.81 102 ASP A CA 1
ATOM 817 C C . ASP A 1 102 ? 17.911 -8.832 1.102 1.00 97.81 102 ASP A C 1
ATOM 819 O O . ASP A 1 102 ? 16.965 -8.210 1.584 1.00 97.81 102 ASP A O 1
ATOM 823 N N . GLU A 1 103 ? 17.976 -9.046 -0.214 1.00 97.88 103 GLU A N 1
ATOM 824 C CA . GLU A 1 103 ? 16.939 -8.565 -1.139 1.00 97.88 103 GLU A CA 1
ATOM 825 C C . GLU A 1 103 ? 15.592 -9.249 -0.896 1.00 97.88 103 GLU A C 1
ATOM 827 O O . GLU A 1 103 ? 14.545 -8.596 -0.935 1.00 97.88 103 GLU A O 1
ATOM 832 N N . ARG A 1 104 ? 15.613 -10.551 -0.590 1.00 97.75 104 ARG A N 1
ATOM 833 C CA . ARG A 1 104 ? 14.426 -11.311 -0.196 1.00 97.75 104 ARG A CA 1
ATOM 834 C C . ARG A 1 104 ? 13.825 -10.754 1.093 1.00 97.75 104 ARG A C 1
ATOM 836 O O . ARG A 1 104 ? 12.612 -10.565 1.155 1.00 97.75 104 ARG A O 1
ATOM 843 N N . TYR A 1 105 ? 14.651 -10.424 2.086 1.00 98.19 105 TYR A N 1
ATOM 844 C CA . TYR A 1 105 ? 14.207 -9.765 3.314 1.00 98.19 105 TYR A CA 1
ATOM 845 C C . TYR A 1 105 ? 13.573 -8.396 3.038 1.00 98.19 105 TYR A C 1
ATOM 847 O O . TYR A 1 105 ? 12.440 -8.149 3.453 1.00 98.19 105 TYR A O 1
ATOM 855 N N . ARG A 1 106 ? 14.241 -7.527 2.272 1.00 98.19 106 ARG A N 1
ATOM 856 C CA . ARG A 1 106 ? 13.714 -6.202 1.893 1.00 98.19 106 ARG A CA 1
ATOM 857 C C . ARG A 1 106 ? 12.379 -6.303 1.159 1.00 98.19 106 ARG A C 1
ATOM 859 O O . ARG A 1 106 ? 11.470 -5.518 1.432 1.00 98.19 106 ARG A O 1
ATOM 866 N N . LEU A 1 107 ? 12.238 -7.280 0.261 1.00 97.69 107 LEU A N 1
ATOM 867 C CA . LEU A 1 107 ? 10.982 -7.510 -0.445 1.00 97.69 107 LEU A CA 1
ATOM 868 C C . LEU A 1 107 ? 9.890 -8.039 0.497 1.00 97.69 107 LEU A C 1
ATOM 870 O O . LEU A 1 107 ? 8.751 -7.601 0.389 1.00 97.69 107 LEU A O 1
ATOM 874 N N . ALA A 1 108 ? 10.221 -8.904 1.461 1.00 98.12 108 ALA A N 1
ATOM 875 C CA . ALA A 1 108 ? 9.268 -9.398 2.459 1.00 98.12 108 ALA A CA 1
ATOM 876 C C . ALA A 1 108 ? 8.749 -8.265 3.359 1.00 98.12 108 ALA A C 1
ATOM 878 O O . ALA A 1 108 ? 7.543 -8.164 3.584 1.00 98.12 108 ALA A O 1
ATOM 879 N N . VAL A 1 109 ? 9.645 -7.377 3.810 1.00 98.12 109 VAL A N 1
ATOM 880 C CA . VAL A 1 109 ? 9.293 -6.151 4.546 1.00 98.12 109 VAL A CA 1
ATOM 881 C C . VAL A 1 109 ? 8.325 -5.304 3.728 1.00 98.12 109 VAL A C 1
ATOM 883 O O . VAL A 1 109 ? 7.248 -4.956 4.211 1.00 98.12 109 VAL A O 1
ATOM 886 N N . PHE A 1 110 ? 8.669 -5.021 2.470 1.00 98.12 110 PHE A N 1
ATOM 887 C CA . PHE A 1 110 ? 7.814 -4.230 1.594 1.00 98.12 110 PHE A CA 1
ATOM 888 C C . PHE A 1 110 ? 6.448 -4.878 1.364 1.00 98.12 110 PHE A C 1
ATOM 890 O O . PHE A 1 110 ? 5.441 -4.186 1.456 1.00 98.12 110 PHE A O 1
ATOM 897 N N . VAL A 1 111 ? 6.383 -6.187 1.111 1.00 97.75 111 VAL A N 1
ATOM 898 C CA . VAL A 1 111 ? 5.121 -6.912 0.892 1.00 97.75 111 VAL A CA 1
ATOM 899 C C . VAL A 1 111 ? 4.235 -6.873 2.139 1.00 97.75 111 VAL A C 1
ATOM 901 O O . VAL A 1 111 ? 3.045 -6.583 2.020 1.00 97.75 111 VAL A O 1
ATOM 904 N N . ALA A 1 112 ? 4.795 -7.108 3.330 1.00 97.75 112 ALA A N 1
ATOM 905 C CA . ALA A 1 112 ? 4.041 -7.053 4.582 1.00 97.75 112 ALA A CA 1
ATOM 906 C C . ALA A 1 112 ? 3.468 -5.649 4.836 1.00 97.75 112 ALA A C 1
ATOM 908 O O . ALA A 1 112 ? 2.271 -5.490 5.076 1.00 97.75 112 ALA A O 1
ATOM 909 N N . VAL A 1 113 ? 4.303 -4.618 4.693 1.00 97.50 113 VAL A N 1
ATOM 910 C CA . VAL A 1 113 ? 3.890 -3.219 4.860 1.00 97.50 113 VAL A CA 1
A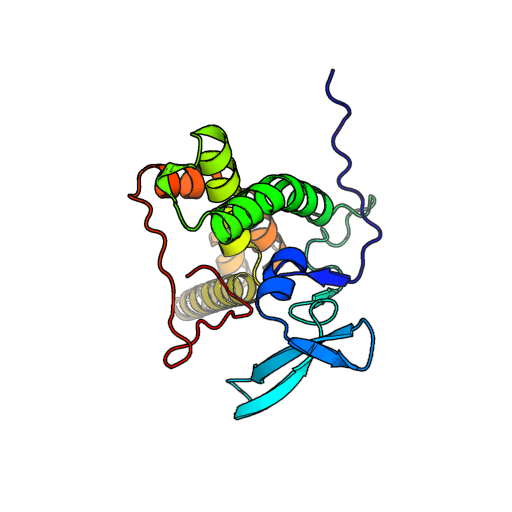TOM 911 C C . VAL A 1 113 ? 2.884 -2.803 3.782 1.00 97.50 113 VAL A C 1
ATOM 913 O O . VAL A 1 113 ? 1.882 -2.161 4.089 1.00 97.50 113 VAL A O 1
ATOM 916 N N . GLN A 1 114 ? 3.094 -3.198 2.523 1.00 97.69 114 GLN A N 1
ATOM 917 C CA . GLN A 1 114 ? 2.185 -2.896 1.419 1.00 97.69 114 GLN A CA 1
ATOM 918 C C . GLN A 1 114 ? 0.809 -3.538 1.615 1.00 97.69 114 GLN A C 1
ATOM 920 O O . GLN A 1 114 ? -0.191 -2.923 1.250 1.00 97.69 114 GLN A O 1
ATOM 925 N N . ARG A 1 115 ? 0.741 -4.739 2.200 1.00 96.25 115 ARG A N 1
ATOM 926 C CA . ARG A 1 115 ? -0.522 -5.383 2.581 1.00 96.25 115 ARG A CA 1
ATOM 927 C C . ARG A 1 115 ? -1.271 -4.568 3.638 1.00 96.25 115 ARG A C 1
ATOM 929 O O . ARG A 1 115 ? -2.484 -4.426 3.549 1.00 96.25 115 ARG A O 1
ATOM 936 N N . ALA A 1 116 ? -0.550 -4.050 4.630 1.00 96.06 116 ALA A N 1
ATOM 937 C CA . ALA A 1 116 ? -1.138 -3.381 5.788 1.00 96.06 116 ALA A CA 1
ATOM 938 C C . ALA A 1 116 ? -1.460 -1.893 5.566 1.00 96.06 116 ALA A C 1
ATOM 940 O O . ALA A 1 116 ? -2.280 -1.344 6.289 1.00 96.06 116 ALA A O 1
ATOM 941 N N . ARG A 1 117 ? -0.836 -1.215 4.590 1.00 95.69 117 ARG A N 1
ATOM 942 C CA . ARG A 1 117 ? -0.967 0.248 4.397 1.00 95.69 117 ARG A CA 1
ATOM 943 C C . ARG A 1 117 ? -2.171 0.695 3.562 1.00 95.69 117 ARG A C 1
ATOM 945 O O . ARG A 1 117 ? -2.276 1.874 3.224 1.00 95.69 117 ARG A O 1
ATOM 952 N N . THR A 1 118 ? -3.031 -0.224 3.135 1.00 96.00 118 THR A N 1
ATOM 953 C CA . THR A 1 118 ? -4.071 0.076 2.142 1.00 96.00 118 THR A CA 1
ATOM 954 C C . THR A 1 118 ? -5.320 0.657 2.789 1.00 96.00 118 THR A C 1
ATOM 956 O O . THR A 1 118 ? -5.621 0.401 3.953 1.00 96.00 118 THR A O 1
ATOM 959 N N . PHE A 1 119 ? -6.088 1.436 2.024 1.00 94.50 119 PHE A N 1
ATOM 960 C CA . PHE A 1 119 ? -7.374 1.930 2.519 1.00 94.50 119 PHE A CA 1
ATOM 961 C C . PHE A 1 119 ? -8.362 0.796 2.800 1.00 94.50 119 PHE A C 1
ATOM 963 O O . PHE A 1 119 ? -9.098 0.863 3.777 1.00 94.50 119 PHE A O 1
ATOM 970 N N . GLY A 1 120 ? -8.324 -0.266 1.992 1.00 93.44 120 GLY A N 1
ATOM 971 C CA . GLY A 1 120 ? -9.142 -1.450 2.233 1.00 93.44 120 GLY A CA 1
ATOM 972 C C . GLY A 1 120 ? -8.833 -2.121 3.575 1.00 93.44 120 GLY A C 1
ATOM 973 O O . GLY A 1 120 ? -9.736 -2.688 4.181 1.00 93.44 120 GLY A O 1
ATOM 974 N N . GLU A 1 121 ? -7.595 -2.037 4.078 1.00 94.38 121 GLU A N 1
ATOM 975 C CA . GLU A 1 121 ? -7.277 -2.530 5.423 1.00 94.38 121 GLU A CA 1
ATOM 976 C C . GLU A 1 121 ? -7.889 -1.644 6.513 1.00 94.38 121 GLU A C 1
ATOM 978 O O . GLU A 1 121 ? -8.483 -2.174 7.449 1.00 94.38 121 GLU A O 1
ATOM 983 N N . LEU A 1 122 ? -7.848 -0.314 6.362 1.00 93.81 122 LEU A N 1
ATOM 984 C CA . LEU A 1 122 ? -8.555 0.590 7.275 1.00 93.81 122 LEU A CA 1
ATOM 985 C C . LEU A 1 122 ? -10.063 0.287 7.302 1.00 93.81 122 LEU A C 1
ATOM 987 O O . LEU A 1 122 ? -10.625 0.117 8.381 1.00 93.81 122 LEU A O 1
ATOM 991 N N . GLU A 1 123 ? -10.706 0.150 6.137 1.00 93.19 123 GLU A N 1
ATOM 992 C CA 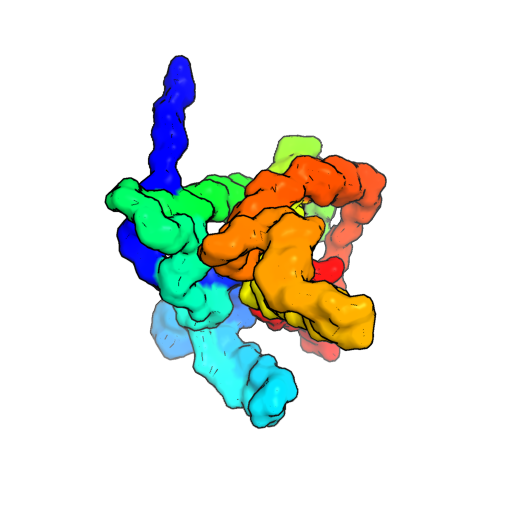. GLU A 1 123 ? -12.134 -0.195 6.050 1.00 93.19 123 GLU A CA 1
ATOM 993 C C . GLU A 1 123 ? -12.441 -1.554 6.687 1.00 93.19 123 GLU A C 1
ATOM 995 O O . GLU A 1 123 ? -13.458 -1.709 7.365 1.00 93.19 123 GLU A O 1
ATOM 1000 N N . ARG A 1 124 ? -11.551 -2.539 6.518 1.00 91.88 124 ARG A N 1
ATOM 1001 C CA . ARG A 1 124 ? -11.685 -3.861 7.140 1.00 91.88 124 ARG A CA 1
ATOM 1002 C C . ARG A 1 124 ? -11.632 -3.770 8.663 1.00 91.88 124 ARG A C 1
ATOM 1004 O O . ARG A 1 124 ? -12.455 -4.397 9.328 1.00 91.88 124 ARG A O 1
ATOM 1011 N N . ILE A 1 125 ? -10.695 -2.994 9.211 1.00 91.31 125 ILE A N 1
ATOM 1012 C CA . ILE A 1 125 ? -10.583 -2.766 10.657 1.00 91.31 125 ILE A CA 1
ATOM 1013 C C . ILE A 1 125 ? -11.843 -2.054 11.164 1.00 91.31 125 ILE A C 1
ATOM 1015 O O . ILE A 1 125 ? -12.449 -2.525 12.125 1.00 91.31 125 ILE A O 1
ATOM 1019 N N . SER A 1 126 ? -12.289 -0.986 10.493 1.00 90.38 126 SER A N 1
ATOM 1020 C CA . SER A 1 126 ? -13.521 -0.264 10.847 1.00 90.38 126 SER A CA 1
ATOM 1021 C C . SER A 1 126 ? -14.748 -1.171 10.839 1.00 90.38 126 SER A C 1
ATOM 1023 O O . SER A 1 126 ? -15.521 -1.167 11.795 1.00 90.38 126 SER A O 1
ATOM 1025 N N . GLY A 1 127 ? -14.914 -1.990 9.798 1.00 91.38 127 GLY A N 1
ATOM 1026 C CA . GLY A 1 127 ? -16.024 -2.935 9.702 1.00 91.38 127 GLY A CA 1
ATOM 1027 C C . GLY A 1 127 ? -15.984 -3.996 10.802 1.00 91.38 127 GLY A C 1
ATOM 1028 O O . GLY A 1 127 ? -17.014 -4.301 11.400 1.00 91.38 127 GLY A O 1
ATOM 1029 N N . MET A 1 128 ? -14.799 -4.527 11.118 1.00 90.19 128 MET A N 1
ATOM 1030 C CA . MET A 1 128 ? -14.630 -5.495 12.204 1.00 90.19 128 MET A CA 1
ATOM 1031 C C . MET A 1 128 ? -14.989 -4.891 13.565 1.00 90.19 128 MET A C 1
ATOM 1033 O O . MET A 1 128 ? -15.717 -5.526 14.327 1.00 90.19 128 MET A O 1
ATOM 1037 N N . ILE A 1 129 ? -14.514 -3.676 13.859 1.00 88.00 129 ILE A N 1
ATOM 1038 C CA . ILE A 1 129 ? -14.853 -2.959 15.096 1.00 88.00 129 ILE A CA 1
ATOM 1039 C C . ILE A 1 129 ? -16.362 -2.740 15.175 1.00 88.00 129 ILE A C 1
ATOM 1041 O O . ILE A 1 129 ? -16.958 -3.115 16.178 1.00 88.00 129 ILE A O 1
ATOM 1045 N N . SER A 1 130 ? -16.984 -2.224 14.108 1.00 87.75 130 SER A N 1
ATOM 1046 C CA . SER A 1 130 ? -18.433 -1.988 14.059 1.00 87.75 130 SER A CA 1
ATOM 1047 C C . SER A 1 130 ? -19.219 -3.253 14.398 1.00 87.75 130 SER A C 1
ATOM 1049 O O . SER A 1 130 ? -20.048 -3.235 15.298 1.00 87.75 130 SER A O 1
ATOM 1051 N N . VAL A 1 131 ? -18.905 -4.382 13.753 1.00 89.69 131 VAL A N 1
ATOM 1052 C CA . VAL A 1 131 ? -19.606 -5.655 13.992 1.00 89.69 131 VAL A CA 1
ATOM 1053 C C . VAL A 1 131 ? -19.426 -6.154 15.428 1.00 89.69 131 VAL A C 1
ATOM 1055 O O . VAL A 1 131 ? -20.346 -6.751 15.989 1.00 89.69 131 VAL A O 1
ATOM 1058 N N . LEU A 1 132 ? -18.246 -5.965 16.023 1.00 88.50 132 LEU A N 1
ATOM 1059 C CA . LEU A 1 132 ? -18.002 -6.356 17.412 1.00 88.50 132 LEU A CA 1
ATOM 1060 C C . LEU A 1 132 ? -18.777 -5.459 18.381 1.00 88.50 132 LEU A C 1
ATOM 1062 O O . LEU A 1 132 ? -19.434 -5.987 19.275 1.00 88.50 132 LEU A O 1
ATOM 1066 N N . THR A 1 133 ? -18.763 -4.143 18.169 1.00 86.25 133 THR A N 1
ATOM 1067 C CA . THR A 1 133 ? -19.536 -3.185 18.966 1.00 86.25 133 THR A CA 1
ATOM 1068 C C . THR A 1 133 ? -21.033 -3.480 18.886 1.00 86.25 133 THR A C 1
ATOM 1070 O O . THR A 1 133 ? -21.655 -3.651 19.930 1.00 86.25 133 THR A O 1
ATOM 1073 N N . ASP A 1 134 ? -21.585 -3.678 17.686 1.00 88.19 134 ASP A N 1
ATOM 1074 C CA . ASP A 1 134 ? -23.009 -3.985 17.487 1.00 88.19 134 ASP A CA 1
ATOM 1075 C C . ASP A 1 134 ? -23.425 -5.266 18.232 1.00 88.19 134 ASP A C 1
ATOM 1077 O O . ASP A 1 134 ? -24.485 -5.335 18.858 1.00 88.19 134 ASP A O 1
ATOM 1081 N N . LYS A 1 135 ? -22.574 -6.301 18.208 1.00 89.94 135 LYS A N 1
ATOM 1082 C CA . LYS A 1 135 ? -22.828 -7.553 18.938 1.00 89.94 135 LYS A CA 1
ATOM 1083 C C . LYS A 1 135 ? -22.768 -7.376 20.452 1.00 89.94 135 LYS A C 1
ATOM 1085 O O . LYS A 1 135 ? -23.533 -8.035 21.152 1.00 89.94 135 LYS A O 1
ATOM 1090 N N . MET A 1 136 ? -21.865 -6.535 20.952 1.00 87.56 136 MET A N 1
ATOM 1091 C CA . MET A 1 136 ? -21.740 -6.246 22.383 1.00 87.56 136 MET A CA 1
ATOM 1092 C C . MET A 1 136 ? -22.926 -5.424 22.896 1.00 87.56 136 MET A C 1
ATOM 1094 O O . MET A 1 136 ? -23.484 -5.732 23.949 1.00 87.56 136 MET A O 1
ATOM 1098 N N . GLU A 1 137 ? -23.378 -4.439 22.123 1.00 88.62 137 GLU A N 1
ATOM 1099 C CA . GLU A 1 137 ? -24.594 -3.683 22.430 1.00 88.62 137 GLU A CA 1
ATOM 1100 C C . GLU A 1 137 ? -25.829 -4.597 22.454 1.00 88.62 137 GLU A C 1
ATOM 1102 O O . GLU A 1 137 ? -26.644 -4.523 23.375 1.00 88.62 137 GLU A O 1
ATOM 1107 N N . ALA A 1 138 ? -25.925 -5.548 21.517 1.00 91.19 138 ALA A N 1
ATOM 1108 C CA . ALA A 1 138 ? -27.031 -6.505 21.466 1.00 91.19 138 ALA A CA 1
ATOM 1109 C C . ALA A 1 138 ? -27.109 -7.448 22.686 1.00 91.19 138 ALA A C 1
ATOM 1111 O O . ALA A 1 138 ? -28.183 -7.977 22.974 1.00 91.19 138 ALA A O 1
ATOM 1112 N N . ILE A 1 139 ? -26.002 -7.659 23.412 1.00 91.81 139 ILE A N 1
ATOM 1113 C CA . ILE A 1 139 ? -25.962 -8.449 24.659 1.00 91.81 139 ILE A CA 1
ATOM 1114 C C . ILE A 1 139 ? -26.009 -7.577 25.925 1.00 91.81 139 ILE A C 1
ATOM 1116 O O . ILE A 1 139 ? -25.863 -8.098 27.031 1.00 91.81 139 ILE A O 1
ATOM 1120 N N . GLY A 1 140 ? -26.246 -6.268 25.779 1.00 89.69 140 GLY A N 1
ATOM 1121 C CA . GLY A 1 140 ? -26.483 -5.340 26.884 1.00 89.69 140 GLY A CA 1
ATOM 1122 C C . GLY A 1 140 ? -25.270 -4.534 27.353 1.00 89.69 140 GLY A C 1
ATOM 1123 O O . GLY A 1 140 ? -25.361 -3.898 28.401 1.00 89.69 140 GLY A O 1
ATOM 1124 N N . SER A 1 141 ? -24.147 -4.538 26.623 1.00 88.19 141 SER A N 1
ATOM 1125 C CA . SER A 1 141 ? -23.043 -3.602 26.887 1.00 88.19 141 SER A CA 1
ATOM 1126 C C . SER A 1 141 ? -23.390 -2.193 26.404 1.00 88.19 141 SER A C 1
ATOM 1128 O O . SER A 1 141 ? -24.090 -2.028 25.408 1.00 88.19 141 SER A O 1
ATOM 1130 N N . THR A 1 142 ? -22.863 -1.162 27.065 1.00 85.81 142 THR A N 1
ATOM 1131 C CA . THR A 1 142 ? -22.867 0.184 26.472 1.00 85.81 142 THR A CA 1
ATOM 1132 C C . THR A 1 142 ? -21.789 0.291 25.395 1.00 85.81 142 THR A C 1
ATOM 1134 O O . THR A 1 142 ? -20.823 -0.480 25.380 1.00 85.81 142 THR A O 1
ATOM 1137 N N . LYS A 1 143 ? -21.920 1.279 24.508 1.00 77.69 143 LYS A N 1
ATOM 1138 C CA . LYS A 1 143 ? -20.923 1.564 23.473 1.00 77.69 143 LYS A CA 1
ATOM 1139 C C . LYS A 1 143 ? -19.534 1.798 24.065 1.00 77.69 143 LYS A C 1
ATOM 1141 O O . LYS A 1 143 ? -18.540 1.302 23.545 1.00 77.69 143 LYS A O 1
ATOM 1146 N N . GLU A 1 144 ? -19.469 2.512 25.182 1.00 80.06 144 GLU A N 1
ATOM 1147 C CA . GLU A 1 144 ? -18.230 2.833 25.890 1.00 80.06 144 GLU A CA 1
ATOM 1148 C C . GLU A 1 144 ? -17.564 1.566 26.434 1.00 80.06 144 GLU A C 1
ATOM 1150 O O . GLU A 1 144 ? -16.369 1.370 26.230 1.00 80.06 144 GLU A O 1
ATOM 1155 N N . GLN A 1 145 ? -18.343 0.664 27.041 1.00 82.25 145 GLN A N 1
ATOM 1156 C CA . GLN A 1 145 ? -17.847 -0.625 27.533 1.00 82.25 145 GLN A CA 1
ATOM 1157 C C . GLN A 1 145 ? -17.353 -1.519 26.391 1.00 82.25 145 GLN A C 1
ATOM 1159 O O . GLN A 1 145 ? -16.331 -2.197 26.522 1.00 82.25 145 GLN A O 1
ATOM 1164 N N . ALA A 1 146 ? -18.068 -1.520 25.263 1.00 79.69 146 ALA A N 1
ATOM 1165 C CA . ALA A 1 146 ? -17.670 -2.263 24.076 1.00 79.69 146 ALA A CA 1
ATOM 1166 C C . ALA A 1 146 ? -16.349 -1.736 23.502 1.00 79.69 146 ALA A C 1
ATOM 1168 O O . ALA A 1 146 ? -15.446 -2.516 23.206 1.00 79.69 146 ALA A O 1
ATOM 1169 N N . MET A 1 147 ? -16.205 -0.413 23.406 1.00 75.81 147 MET A N 1
ATOM 1170 C CA . MET A 1 147 ? -14.971 0.224 22.953 1.00 75.81 147 MET A CA 1
ATOM 1171 C C . MET A 1 147 ? -13.797 -0.075 23.894 1.00 75.81 147 MET A C 1
ATOM 1173 O O . MET A 1 147 ? -12.759 -0.555 23.439 1.00 75.81 147 MET A O 1
ATOM 1177 N N . GLU A 1 148 ? -13.979 0.110 25.200 1.00 79.12 148 GLU A N 1
ATOM 1178 C CA . GLU A 1 148 ? -12.945 -0.161 26.203 1.00 79.12 148 GLU A CA 1
ATOM 1179 C C . GLU A 1 148 ? -12.475 -1.625 26.171 1.00 79.12 148 GLU A C 1
ATOM 1181 O O . GLU A 1 148 ? -11.273 -1.896 26.161 1.00 79.12 148 GLU A O 1
ATOM 1186 N N . THR A 1 149 ? -13.408 -2.578 26.061 1.00 78.00 149 THR A N 1
ATOM 1187 C CA . THR A 1 149 ? -13.096 -4.019 25.972 1.00 78.00 149 THR A CA 1
ATOM 1188 C C . THR A 1 149 ? -12.261 -4.358 24.738 1.00 78.00 149 THR A C 1
ATOM 1190 O O . THR A 1 149 ? -11.398 -5.235 24.784 1.00 78.00 149 THR A O 1
ATOM 1193 N N . LEU A 1 150 ? -12.485 -3.652 23.629 1.00 72.88 150 LEU A N 1
ATOM 1194 C CA . LEU A 1 150 ? -11.710 -3.805 22.398 1.00 72.88 150 LEU A CA 1
ATOM 1195 C C . LEU A 1 150 ? -10.336 -3.115 22.469 1.00 72.88 150 LEU A C 1
ATOM 1197 O O . LEU A 1 150 ? -9.602 -3.109 21.480 1.00 72.88 150 LEU A O 1
ATOM 1201 N N . GLY A 1 151 ? -9.973 -2.536 23.619 1.00 70.00 151 GLY A N 1
ATOM 1202 C CA . GLY A 1 151 ? -8.750 -1.752 23.778 1.00 70.00 151 GLY A CA 1
ATOM 1203 C C . GLY A 1 151 ? -8.781 -0.449 22.978 1.00 70.00 151 GLY A C 1
ATOM 1204 O O . GLY A 1 151 ? -7.728 0.129 22.704 1.00 70.00 151 GLY A O 1
ATOM 1205 N N . LEU A 1 152 ? -9.975 0.000 22.582 1.00 70.38 152 LEU A N 1
ATOM 1206 C CA . LEU A 1 152 ? -10.197 1.307 21.990 1.00 70.38 152 LEU A CA 1
ATOM 1207 C C . LEU A 1 152 ? -10.306 2.285 23.148 1.00 70.38 152 LEU A C 1
ATOM 1209 O O . LEU A 1 152 ? -11.248 2.219 23.937 1.00 70.38 152 LEU A O 1
ATOM 1213 N N . SER A 1 153 ? -9.346 3.201 23.265 1.00 57.53 153 SER A N 1
ATOM 1214 C CA . SER A 1 153 ? -9.506 4.346 24.158 1.00 57.53 153 SER A CA 1
ATOM 1215 C C . SER A 1 153 ? -10.864 4.996 23.876 1.00 57.53 153 SER A C 1
ATOM 1217 O O . SER A 1 153 ? -11.284 5.060 22.719 1.00 57.53 153 SER A O 1
ATOM 1219 N N . SER A 1 154 ? -11.536 5.516 24.901 1.00 45.69 154 SER A N 1
ATOM 1220 C CA . SER A 1 154 ? -12.707 6.380 24.720 1.00 45.69 154 SER A CA 1
ATOM 1221 C C . SER A 1 154 ? -12.267 7.664 23.996 1.00 45.69 154 SER A C 1
ATOM 1223 O O . SER A 1 154 ? -11.921 8.655 24.632 1.00 45.69 154 SER A O 1
ATOM 1225 N N . GLY A 1 155 ? -12.170 7.601 22.663 1.00 48.97 155 GLY A N 1
ATOM 1226 C CA . GLY A 1 155 ? -11.567 8.615 21.788 1.00 48.97 155 GLY A CA 1
ATOM 1227 C C . GLY A 1 155 ? -10.475 8.114 20.826 1.00 48.97 155 GLY A C 1
ATOM 1228 O O . GLY A 1 155 ? -10.018 8.900 20.004 1.00 48.97 155 GLY A O 1
ATOM 1229 N N . GLY A 1 156 ? -10.054 6.845 20.901 1.00 54.75 156 GLY A N 1
ATOM 1230 C CA . GLY A 1 156 ? -9.111 6.243 19.954 1.00 54.75 156 GLY A CA 1
ATOM 1231 C C . GLY A 1 156 ? -9.800 5.958 18.625 1.00 54.75 156 GLY A C 1
ATOM 1232 O O . GLY A 1 156 ? -10.697 5.115 18.559 1.00 54.75 156 GLY A O 1
ATOM 1233 N N . ASP A 1 157 ? -9.407 6.684 17.581 1.00 74.75 157 ASP A N 1
ATOM 1234 C CA . ASP A 1 157 ? -9.965 6.519 16.242 1.00 74.75 157 ASP A CA 1
ATOM 1235 C C . ASP A 1 157 ? -9.516 5.163 15.666 1.00 74.75 157 ASP A C 1
ATOM 1237 O O . ASP A 1 157 ? -8.420 4.672 15.943 1.00 74.75 157 ASP A O 1
ATOM 1241 N N . THR A 1 158 ? -10.337 4.552 14.812 1.00 83.38 158 THR A N 1
ATOM 1242 C CA . THR A 1 158 ? -9.962 3.347 14.055 1.00 83.38 158 THR A CA 1
ATOM 1243 C C . THR A 1 158 ? -8.633 3.538 13.314 1.00 83.38 158 THR A C 1
ATOM 1245 O O . THR A 1 158 ? -7.856 2.594 13.136 1.00 83.38 158 THR A O 1
ATOM 1248 N N . LYS A 1 159 ? -8.340 4.783 12.931 1.00 86.94 159 LYS A N 1
ATOM 1249 C CA . LYS A 1 159 ? -7.068 5.183 12.343 1.00 86.94 159 LYS A CA 1
ATOM 1250 C C . LYS A 1 159 ? -5.864 4.882 13.242 1.00 86.94 159 LYS A C 1
ATOM 1252 O O . LYS A 1 159 ? -4.858 4.398 12.732 1.00 86.94 159 LYS A O 1
ATOM 1257 N N . ASP A 1 160 ? -5.954 5.062 14.557 1.00 86.88 160 ASP A N 1
ATOM 1258 C CA . ASP A 1 160 ? -4.835 4.783 15.468 1.00 86.88 160 ASP A CA 1
ATOM 1259 C C . ASP A 1 160 ? -4.495 3.291 15.514 1.00 86.88 160 ASP A C 1
ATOM 1261 O O . ASP A 1 160 ? -3.31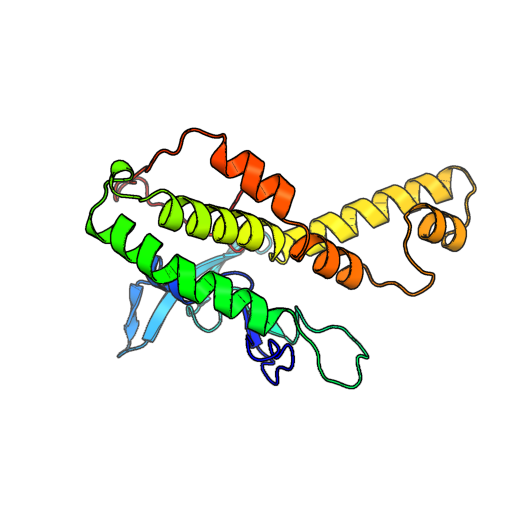9 2.912 15.510 1.00 86.88 160 ASP A O 1
ATOM 1265 N N . ILE A 1 161 ? -5.513 2.422 15.502 1.00 87.88 161 ILE A N 1
ATOM 1266 C CA . ILE A 1 161 ? -5.285 0.975 15.391 1.00 87.88 161 ILE A CA 1
ATOM 1267 C C . ILE A 1 161 ? -4.642 0.646 14.060 1.00 87.88 161 ILE A C 1
ATOM 1269 O O . ILE A 1 161 ? -3.678 -0.114 14.030 1.00 87.88 161 ILE A O 1
ATOM 1273 N N . PHE A 1 162 ? -5.165 1.205 12.972 1.00 92.75 162 PHE A N 1
ATOM 1274 C CA . PHE A 1 162 ? -4.613 0.994 11.643 1.00 92.75 162 PHE A CA 1
ATOM 1275 C C . PHE A 1 162 ? -3.123 1.366 11.592 1.00 92.75 162 PHE A C 1
ATOM 1277 O O . PHE A 1 162 ? -2.304 0.549 11.171 1.00 92.75 162 PHE A O 1
ATOM 1284 N N . LEU A 1 163 ? -2.737 2.539 12.105 1.00 92.81 163 LEU A N 1
ATOM 1285 C CA . LEU A 1 163 ? -1.338 2.978 12.136 1.00 92.81 163 LEU A CA 1
ATOM 1286 C C . LEU A 1 163 ? -0.472 2.091 13.043 1.00 92.81 163 LEU A C 1
ATOM 1288 O O . LEU A 1 163 ? 0.660 1.757 12.688 1.00 92.81 163 LEU A O 1
ATOM 1292 N N . ARG A 1 164 ? -1.006 1.643 14.185 1.00 90.69 164 ARG A N 1
ATOM 1293 C CA . ARG A 1 164 ? -0.318 0.690 15.067 1.00 90.69 164 ARG A CA 1
ATOM 1294 C C . ARG A 1 164 ? -0.106 -0.662 14.387 1.00 90.69 164 ARG A C 1
ATOM 1296 O O . ARG A 1 164 ? 0.989 -1.214 14.460 1.00 90.69 164 ARG A O 1
ATOM 1303 N N . GLN A 1 165 ? -1.124 -1.195 13.720 1.00 89.88 165 GLN A N 1
ATOM 1304 C CA . GLN A 1 165 ? -1.018 -2.453 12.986 1.00 89.88 165 GLN A CA 1
ATOM 1305 C C . GLN A 1 165 ? -0.029 -2.320 11.829 1.00 89.88 165 GLN A C 1
ATOM 1307 O O . GLN A 1 165 ? 0.797 -3.210 11.642 1.00 89.88 165 GLN A O 1
ATOM 1312 N N . LEU A 1 166 ? -0.028 -1.192 11.114 1.00 94.56 166 LEU A N 1
ATOM 1313 C CA . LEU A 1 166 ? 0.895 -0.922 10.012 1.00 94.56 166 LEU A CA 1
ATOM 1314 C 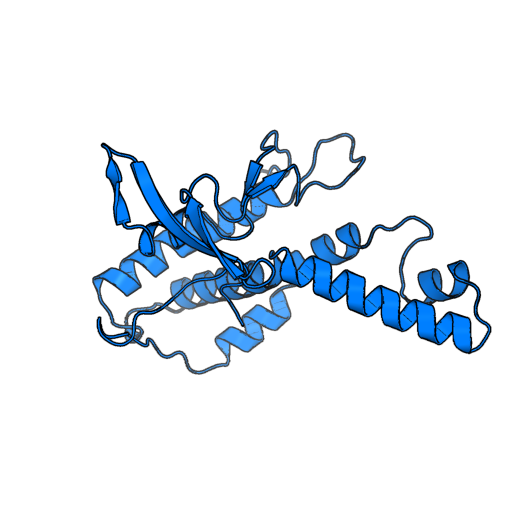C . LEU A 1 166 ? 2.373 -1.043 10.418 1.00 94.56 166 LEU A C 1
ATOM 1316 O O . LEU A 1 166 ? 3.174 -1.526 9.623 1.00 94.56 166 LEU A O 1
ATOM 1320 N N . VAL A 1 167 ? 2.748 -0.679 11.647 1.00 93.81 167 VAL A N 1
ATOM 1321 C CA . VAL A 1 167 ? 4.137 -0.841 12.127 1.00 93.81 167 VAL A CA 1
ATOM 1322 C C . VAL A 1 167 ? 4.426 -2.226 12.723 1.00 93.81 167 VAL A C 1
ATOM 1324 O O . VAL A 1 167 ? 5.582 -2.634 12.825 1.00 93.81 167 VAL A O 1
ATOM 1327 N N . GLN A 1 168 ? 3.399 -3.000 13.079 1.00 94.19 168 GLN A N 1
ATOM 1328 C CA . GLN A 1 168 ? 3.518 -4.325 13.703 1.00 94.19 168 GLN A CA 1
ATOM 1329 C C . GLN A 1 168 ? 3.597 -5.463 12.669 1.00 94.19 168 GLN A C 1
ATOM 1331 O O . GLN A 1 168 ? 2.811 -6.411 12.684 1.00 94.19 168 GLN A O 1
ATOM 1336 N N . GLN A 1 169 ? 4.573 -5.391 11.760 1.00 96.06 169 GLN A N 1
ATOM 1337 C CA . GLN A 1 169 ? 4.682 -6.331 10.632 1.00 96.06 169 GLN A CA 1
ATOM 1338 C C . GLN A 1 169 ? 5.682 -7.476 10.828 1.00 96.06 169 GLN A C 1
ATOM 1340 O O . GLN A 1 169 ? 5.737 -8.365 9.985 1.00 96.06 169 GLN A O 1
ATOM 1345 N N . VAL A 1 170 ? 6.433 -7.512 11.934 1.00 96.31 170 VAL A N 1
ATOM 1346 C CA . VAL A 1 170 ? 7.508 -8.503 12.167 1.00 96.31 170 VAL A CA 1
ATOM 1347 C C . VAL A 1 170 ? 7.029 -9.946 11.965 1.00 96.31 170 VAL A C 1
ATOM 1349 O O . VAL A 1 170 ? 7.626 -10.689 11.193 1.00 96.31 170 VAL A O 1
ATOM 1352 N N . SER A 1 171 ? 5.896 -10.324 12.563 1.00 96.00 171 SER A N 1
ATOM 1353 C CA . SER A 1 171 ? 5.343 -11.678 12.416 1.00 96.00 171 SER A CA 1
ATOM 1354 C C . SER A 1 171 ? 4.954 -12.016 10.972 1.00 96.00 171 SER A C 1
ATOM 1356 O O . SER A 1 171 ? 5.135 -13.150 10.531 1.00 96.00 171 SER A O 1
ATOM 1358 N N . HIS A 1 172 ? 4.447 -11.043 10.212 1.00 96.00 172 HIS A N 1
ATOM 1359 C CA . HIS A 1 172 ? 4.099 -11.222 8.803 1.00 96.00 172 HIS A CA 1
ATOM 1360 C C . HIS A 1 172 ? 5.350 -11.384 7.939 1.00 96.00 172 HIS A C 1
ATOM 1362 O O . HIS A 1 172 ? 5.367 -12.232 7.050 1.00 96.00 172 HIS A O 1
ATOM 1368 N N . ILE A 1 173 ? 6.403 -10.617 8.228 1.00 97.81 173 ILE A N 1
ATOM 1369 C CA . ILE A 1 173 ? 7.700 -10.721 7.551 1.00 97.81 173 ILE A CA 1
ATOM 1370 C C . ILE A 1 173 ? 8.285 -12.121 7.768 1.00 97.81 173 ILE A C 1
ATOM 1372 O O . ILE A 1 173 ? 8.625 -12.797 6.797 1.00 97.81 173 ILE A O 1
ATOM 1376 N N . ASP A 1 174 ? 8.307 -12.601 9.012 1.00 97.50 174 ASP A N 1
ATOM 1377 C CA . ASP A 1 174 ? 8.798 -13.942 9.344 1.00 97.50 174 ASP A CA 1
ATOM 1378 C C . ASP A 1 174 ? 8.011 -15.040 8.623 1.00 97.50 174 ASP A C 1
ATOM 1380 O O . ASP A 1 174 ? 8.585 -16.013 8.128 1.00 97.50 174 ASP A O 1
ATOM 1384 N N . LEU A 1 175 ? 6.684 -14.897 8.550 1.00 97.19 175 LEU A N 1
ATOM 1385 C CA . LEU A 1 175 ? 5.838 -15.841 7.828 1.00 97.19 175 LEU A CA 1
ATOM 1386 C C . LEU A 1 175 ? 6.116 -15.815 6.325 1.00 97.19 175 LEU A C 1
ATOM 1388 O O . LEU A 1 175 ? 6.210 -16.885 5.732 1.00 97.19 175 LEU A O 1
ATOM 1392 N N . LEU A 1 176 ? 6.279 -14.638 5.713 1.00 97.25 176 LEU A N 1
ATOM 1393 C CA . LEU A 1 176 ? 6.604 -14.508 4.289 1.00 97.25 176 LEU A CA 1
ATOM 1394 C C . LEU A 1 176 ? 7.945 -15.168 3.955 1.00 97.25 176 LEU A C 1
ATOM 1396 O O . LEU A 1 176 ? 8.050 -15.862 2.945 1.00 97.25 176 LEU A O 1
ATOM 1400 N N . LEU A 1 177 ? 8.956 -15.011 4.809 1.00 97.75 177 LEU A N 1
ATOM 1401 C CA . LEU A 1 177 ? 10.281 -15.606 4.604 1.00 97.75 177 LEU A CA 1
ATOM 1402 C C . LEU A 1 177 ? 10.276 -17.135 4.702 1.00 97.75 177 LEU A C 1
ATOM 1404 O O . LEU A 1 177 ? 11.058 -17.794 4.021 1.00 97.75 177 LEU A O 1
ATOM 1408 N N . LYS A 1 178 ? 9.363 -17.704 5.495 1.00 97.50 178 LYS A N 1
ATOM 1409 C CA . LYS A 1 178 ? 9.181 -19.159 5.630 1.00 97.50 178 LYS A CA 1
ATOM 1410 C C . LYS A 1 178 ? 8.431 -19.802 4.458 1.00 97.50 178 LYS A C 1
ATOM 1412 O O . LYS A 1 178 ? 8.300 -21.022 4.431 1.00 97.50 178 LYS A O 1
ATOM 1417 N N . LYS A 1 179 ? 7.896 -19.015 3.521 1.00 96.06 179 LYS A N 1
ATOM 1418 C CA . LYS A 1 179 ? 7.188 -19.524 2.337 1.00 96.06 179 LYS A CA 1
ATOM 1419 C C . LYS A 1 179 ? 8.148 -19.759 1.178 1.00 96.06 179 LYS A C 1
ATOM 1421 O O . LYS A 1 179 ? 9.167 -19.078 1.059 1.00 96.06 179 LYS A O 1
ATOM 1426 N N . ASP A 1 180 ? 7.752 -20.644 0.272 1.00 95.75 180 ASP A N 1
ATOM 1427 C CA . ASP A 1 180 ? 8.364 -20.754 -1.049 1.00 95.75 180 ASP A CA 1
ATOM 1428 C C . ASP A 1 180 ? 7.913 -19.595 -1.935 1.00 95.75 180 ASP A C 1
ATOM 1430 O O . ASP A 1 180 ? 6.735 -19.228 -1.957 1.00 95.75 180 ASP A O 1
ATOM 1434 N N . TRP A 1 181 ? 8.865 -18.991 -2.640 1.00 96.56 181 TRP A N 1
ATOM 1435 C CA . TRP A 1 181 ? 8.613 -17.827 -3.477 1.00 96.56 181 TRP A CA 1
ATOM 1436 C C . TRP A 1 181 ? 8.663 -18.229 -4.943 1.00 96.56 181 TRP A C 1
ATOM 1438 O O . TRP A 1 181 ? 9.637 -18.820 -5.408 1.00 96.56 181 TRP A O 1
ATOM 1448 N N . TYR A 1 182 ? 7.622 -17.855 -5.678 1.00 95.56 182 TYR A N 1
ATOM 1449 C CA . TYR A 1 182 ? 7.500 -18.114 -7.105 1.00 95.56 182 TYR A CA 1
ATOM 1450 C C . TYR A 1 182 ? 7.313 -16.793 -7.842 1.00 95.56 182 TYR A C 1
ATOM 1452 O O . TYR A 1 182 ? 6.533 -15.943 -7.416 1.00 95.56 182 TYR A O 1
ATOM 1460 N N . LEU A 1 183 ? 8.013 -16.634 -8.966 1.00 95.31 183 LEU A N 1
ATOM 1461 C CA . LEU A 1 183 ? 7.772 -15.540 -9.899 1.00 95.31 183 LEU A CA 1
ATOM 1462 C C . LEU A 1 183 ? 6.885 -16.051 -11.028 1.00 95.31 183 LEU A C 1
ATOM 1464 O O . LEU A 1 183 ? 7.240 -17.001 -11.724 1.00 95.31 183 LEU A O 1
ATOM 1468 N N . LEU A 1 184 ? 5.731 -15.413 -11.186 1.00 93.19 184 LEU A N 1
ATOM 1469 C CA . LEU A 1 184 ? 4.770 -15.720 -12.235 1.00 93.19 184 LEU A CA 1
ATOM 1470 C C . LEU A 1 184 ? 4.757 -14.577 -13.248 1.00 93.19 184 LEU A C 1
ATOM 1472 O O . LEU A 1 184 ? 4.750 -13.407 -12.871 1.00 93.19 184 LEU A O 1
ATOM 1476 N N . GLU A 1 185 ? 4.722 -14.924 -14.531 1.00 91.19 185 GLU A N 1
ATOM 1477 C CA . GLU A 1 185 ? 4.565 -13.972 -15.627 1.00 91.19 185 GLU A CA 1
ATOM 1478 C C . GLU A 1 185 ? 3.243 -14.237 -16.354 1.00 91.19 185 GLU A C 1
ATOM 1480 O O . GLU A 1 185 ? 2.832 -15.382 -16.566 1.00 91.19 185 GLU A O 1
ATOM 1485 N N . THR A 1 186 ? 2.568 -13.159 -16.740 1.00 90.94 186 THR A N 1
ATOM 1486 C CA . THR A 1 186 ? 1.343 -13.208 -17.536 1.00 90.94 186 THR A CA 1
ATOM 1487 C C . THR A 1 186 ? 1.618 -13.080 -19.027 1.00 90.94 186 THR A C 1
ATOM 1489 O O . THR A 1 186 ? 2.639 -12.541 -19.441 1.00 90.94 186 THR A O 1
ATOM 1492 N N . ARG A 1 187 ? 0.660 -13.510 -19.851 1.00 90.75 187 ARG A N 1
ATOM 1493 C CA . ARG A 1 187 ? 0.696 -13.302 -21.306 1.00 90.75 187 ARG A CA 1
ATOM 1494 C C . ARG A 1 187 ? -0.201 -12.126 -21.704 1.00 90.75 187 ARG A C 1
ATOM 1496 O O . ARG A 1 187 ? -1.139 -11.835 -20.962 1.00 90.75 187 ARG A O 1
ATOM 1503 N N . PRO A 1 188 ? 0.014 -11.482 -22.864 1.00 87.00 188 PRO A N 1
ATOM 1504 C CA . PRO A 1 188 ? -0.848 -10.396 -23.336 1.00 87.00 188 PRO A CA 1
ATOM 1505 C C . PRO A 1 188 ? -2.338 -10.763 -23.406 1.00 87.00 188 PRO A C 1
ATOM 1507 O O . PRO A 1 188 ? -3.187 -9.914 -23.158 1.00 87.00 188 PRO A O 1
ATOM 1510 N N . GLU A 1 189 ? -2.668 -12.030 -23.677 1.00 94.00 189 GLU A N 1
ATOM 1511 C CA . GLU A 1 189 ? -4.052 -12.524 -23.738 1.00 94.00 189 GLU A CA 1
ATOM 1512 C C . GLU A 1 189 ? -4.695 -12.680 -22.350 1.00 94.00 189 GLU A C 1
ATOM 1514 O O . GLU A 1 189 ? -5.909 -12.833 -22.232 1.00 94.00 189 GLU A O 1
ATOM 1519 N N . ARG A 1 190 ? -3.880 -12.685 -21.290 1.00 91.88 190 ARG A N 1
ATOM 1520 C CA . ARG A 1 190 ? -4.300 -12.794 -19.888 1.00 91.88 190 ARG A CA 1
ATOM 1521 C C . ARG A 1 190 ? -3.510 -11.793 -19.048 1.00 91.88 190 ARG A C 1
ATOM 1523 O O . ARG A 1 190 ? -2.650 -12.216 -18.276 1.00 91.88 190 ARG A O 1
ATOM 1530 N N . PRO A 1 191 ? -3.747 -10.486 -19.234 1.00 89.75 191 PRO A N 1
ATOM 1531 C CA . PRO A 1 191 ? -2.938 -9.454 -18.606 1.00 89.75 191 PRO A CA 1
ATOM 1532 C C . PRO A 1 191 ? -3.051 -9.502 -17.079 1.00 89.75 191 PRO A C 1
ATOM 1534 O O . PRO A 1 191 ? -4.095 -9.843 -16.520 1.00 89.75 191 PRO A O 1
ATOM 1537 N N . PHE A 1 192 ? -1.963 -9.130 -16.409 1.00 91.12 192 PHE A N 1
ATOM 1538 C CA . PHE A 1 192 ? -1.960 -8.908 -14.970 1.00 91.12 192 PHE A CA 1
ATOM 1539 C C . PHE A 1 192 ? -2.512 -7.517 -14.645 1.00 91.12 192 PHE A C 1
ATOM 1541 O O . PHE A 1 192 ? -2.090 -6.523 -15.239 1.00 91.12 192 PHE A O 1
ATOM 1548 N N . TYR A 1 193 ? -3.421 -7.441 -13.676 1.00 91.88 193 TYR A N 1
ATOM 1549 C CA . TYR A 1 193 ? -3.986 -6.186 -13.187 1.00 91.88 193 TYR A CA 1
ATOM 1550 C C . TYR A 1 193 ? -3.512 -5.913 -11.760 1.00 91.88 193 TYR A C 1
ATOM 1552 O O . TYR A 1 193 ? -3.368 -6.836 -10.962 1.00 91.88 193 TYR A O 1
ATOM 1560 N N . VAL A 1 194 ? -3.321 -4.636 -11.433 1.00 94.56 194 VAL A N 1
ATOM 1561 C CA . VAL A 1 194 ? -3.088 -4.165 -10.062 1.00 94.56 194 VAL A CA 1
ATOM 1562 C C . VAL A 1 194 ? -4.358 -3.526 -9.506 1.00 94.56 194 VAL A C 1
ATOM 1564 O O . VAL A 1 194 ? -5.228 -3.091 -10.262 1.00 94.56 194 VAL A O 1
ATOM 1567 N N . SER A 1 195 ? -4.458 -3.451 -8.184 1.00 94.25 195 SER A N 1
ATOM 1568 C CA . SER A 1 195 ? -5.544 -2.782 -7.471 1.00 94.25 195 SER A CA 1
ATOM 1569 C C . SER A 1 195 ? -4.992 -1.803 -6.431 1.00 94.25 195 SER A C 1
ATOM 1571 O O . SER A 1 195 ? -3.785 -1.703 -6.211 1.00 94.25 195 SER A O 1
ATOM 1573 N N . ASP A 1 196 ? -5.896 -1.095 -5.766 1.00 93.44 196 ASP A N 1
ATOM 1574 C CA . ASP A 1 196 ? -5.636 -0.322 -4.552 1.00 93.44 196 ASP A CA 1
ATOM 1575 C C . ASP A 1 196 ? -5.280 -1.190 -3.327 1.00 93.44 196 ASP A C 1
ATOM 1577 O O . ASP A 1 196 ? -4.832 -0.656 -2.311 1.00 93.44 196 ASP A O 1
ATOM 1581 N N . ASN A 1 197 ? -5.412 -2.518 -3.444 1.00 92.56 197 ASN A N 1
ATOM 1582 C CA . ASN A 1 197 ? -4.941 -3.511 -2.484 1.00 92.56 197 ASN A CA 1
ATOM 1583 C C . ASN A 1 197 ? -4.108 -4.612 -3.180 1.00 92.56 197 ASN A C 1
ATOM 1585 O O . ASN A 1 197 ? -4.606 -5.719 -3.398 1.00 92.56 197 ASN A O 1
ATOM 1589 N N . PRO A 1 198 ? -2.856 -4.311 -3.578 1.00 94.12 198 PRO A N 1
ATOM 1590 C CA . PRO A 1 198 ? -2.085 -5.145 -4.504 1.00 94.12 198 PRO A CA 1
ATOM 1591 C C . PRO A 1 198 ? -1.539 -6.444 -3.890 1.00 94.12 198 PRO A C 1
ATOM 1593 O O . PRO A 1 198 ? -1.053 -7.296 -4.628 1.00 94.12 198 PRO A O 1
ATOM 1596 N N . VAL A 1 199 ? -1.599 -6.599 -2.564 1.00 93.06 199 VAL A N 1
ATOM 1597 C CA . VAL A 1 199 ? -1.191 -7.811 -1.839 1.00 93.06 199 VAL A CA 1
ATOM 1598 C C . VAL A 1 199 ? -2.431 -8.400 -1.165 1.00 93.06 199 VAL A C 1
ATOM 1600 O O . VAL A 1 199 ? -3.100 -7.703 -0.396 1.00 93.06 199 VAL A O 1
ATOM 1603 N N . VAL A 1 200 ? -2.743 -9.664 -1.469 1.00 79.25 200 VAL A N 1
ATOM 1604 C CA . VAL A 1 200 ? -3.941 -10.392 -1.006 1.00 79.25 200 VAL A CA 1
ATOM 1605 C C . VAL A 1 200 ? -3.594 -11.716 -0.350 1.00 79.25 200 VAL A C 1
ATOM 1607 O O . VAL A 1 200 ? -2.585 -12.330 -0.762 1.00 79.25 200 VAL A O 1
#

Radius of gyration: 19.5 Å; chains: 1; bounding box: 52×40×52 Å

Foldseek 3Di:
DPDPQDQADPDFKAALDALLVVQVQWDDDPDNFTKHWDADPVVRDIDIDGSSPPRIDTLLQFDPPDPRRGGCRSVLVVLCVLQSVLVVVCVVPVDPVPDDPVNLLSNLLNLLLSQLSFVVNLVVLVVVLVVQLVVCVVVPDDSCRSCVVVVNDPPRDSSNVSSVVSVVRPVSSVVSSPDDDDRDDDDPVGDDDADSNRHD

pLDDT: mean 89.83, std 10.72, range [38.06, 98.19]

Sequence (200 aa):
MADPFNLQTDVVRQHTVPRFLLKHFSTPGKGKRQRLYAFDKAAGRAYATTPDDATVRNTFYNLDNHPDRLSLEPLLGIYEHHAAPVIAALLAHRDIRRLTDDERYRLAVFVAVQRARTFGELERISGMISVLTDKMEAIGSTKEQAMETLGLSSGGDTKDIFLRQLVQQVSHIDLLLKKDWYLLETRPERPFYVSDNPVV

InterPro domains:
  IPR025332 Protein of unknown function DUF4238 [PF14022] (13-200)

Secondary structure (DSSP, 8-state):
-PPPP--B----EEESS-HHHHHTTPEE-STT-EEEEEEETTTTEEEEE-TTTTTEEETTTB-TT-TT-BBSHHHHHHHHHHHHHHHHHHHHH--GGG--HHHHHHHHHHHHHHHHSSHHHHHHHHHHHHHHHHHHHHTT--HHHHHHHTT--TT--HHHHHHHHHH--HHHHHHHHTS--------TTS-----SS---